Protein AF-A0A645FK60-F1 (afdb_monomer_lite)

Sequence (186 aa):
MMLGLTWYFFYAFGLYTMQGQYTSIYFVYLAIFGVAFYGFLFGTCSIDPLEAERYQLPEGLRKAIFLYLLAMIGVLYPVWILRMLPDVARHIPCSTYGVFILDLGFIFPAMGWIAYMLWKRKPRGTILAGVAIFKIFALCLSWALAEISNPFVGNAFVMETALISFTLTLSSLACIIPYFMKLKKK

Secondary structure (DSSP, 8-state):
-HHHHHHHHHHHHHHHHHTT---TTHHHHHHHHHHHHHHHHHHHHT--HHHHHTEE--HHHHHHHHHHHHHHHHHHHHHHHHHHHHHHHHT---TTHHHHHHIIIIIHHHHHHHHHHHHTT-HHHHHHHHHHHHHHHHHHHHHHHHHHHGGGGTPPP-HHHHHHHHHHHHHHHHHHHHHHHH-EE-

Organism: NCBI:txid1076179

pLDDT: mean 92.34, std 4.58, range [67.56, 97.81]

Radius of gyration: 17.44 Å; chains: 1; bounding box: 47×36×51 Å

Structure (mmCIF, N/CA/C/O backbone):
data_AF-A0A645FK60-F1
#
_entry.id   AF-A0A645FK60-F1
#
loop_
_atom_site.group_PDB
_atom_site.id
_atom_site.type_symbol
_atom_site.label_atom_id
_atom_site.label_alt_id
_atom_site.label_comp_id
_atom_site.label_asym_id
_atom_site.label_entity_id
_atom_site.label_seq_id
_atom_site.pdbx_PDB_ins_code
_atom_site.Cartn_x
_atom_site.Cartn_y
_atom_site.Cartn_z
_atom_site.occupancy
_atom_site.B_iso_or_equiv
_atom_site.auth_seq_id
_atom_site.auth_comp_id
_atom_site.auth_asym_id
_atom_site.auth_atom_id
_atom_site.pdbx_PDB_model_num
ATOM 1 N N . MET A 1 1 ? -4.755 -6.747 11.579 1.00 74.88 1 MET A N 1
ATOM 2 C CA . MET A 1 1 ? -3.419 -7.115 11.057 1.00 74.88 1 MET A CA 1
ATOM 3 C C . MET A 1 1 ? -3.521 -8.045 9.858 1.00 74.88 1 MET A C 1
ATOM 5 O O . MET A 1 1 ? -3.033 -7.658 8.809 1.00 74.88 1 MET A O 1
ATOM 9 N N . MET A 1 2 ? -4.211 -9.191 9.962 1.00 89.50 2 MET A N 1
ATOM 10 C CA . MET A 1 2 ? -4.321 -10.161 8.854 1.00 89.50 2 MET A CA 1
ATOM 11 C C . MET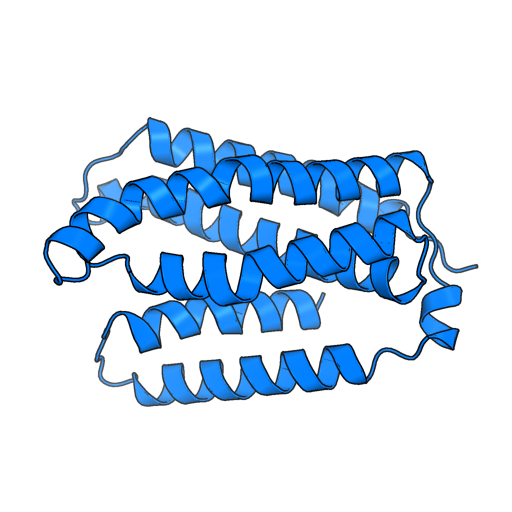 A 1 2 ? -4.796 -9.530 7.538 1.00 89.50 2 MET A C 1
ATOM 13 O O . MET A 1 2 ? -4.099 -9.657 6.546 1.00 89.50 2 MET A O 1
ATOM 17 N N . LEU A 1 3 ? -5.870 -8.728 7.547 1.00 93.38 3 LEU A N 1
ATOM 18 C CA . LEU A 1 3 ? -6.329 -8.024 6.337 1.00 93.38 3 LEU A CA 1
ATOM 19 C C . LEU A 1 3 ? -5.282 -7.078 5.732 1.00 93.38 3 LEU A C 1
ATOM 21 O O . LEU A 1 3 ? -5.231 -6.922 4.519 1.00 93.38 3 LEU A O 1
ATOM 25 N N . GLY A 1 4 ? -4.447 -6.443 6.560 1.00 92.38 4 GLY A N 1
ATOM 26 C CA . GLY A 1 4 ? -3.391 -5.550 6.078 1.00 92.38 4 GLY A CA 1
ATOM 27 C C . GLY A 1 4 ? -2.258 -6.333 5.419 1.00 92.38 4 GLY A C 1
ATOM 28 O O . GLY A 1 4 ? -1.743 -5.912 4.389 1.00 92.38 4 GLY A O 1
ATOM 29 N N . LEU A 1 5 ? -1.924 -7.504 5.970 1.00 93.75 5 LEU A N 1
ATOM 30 C CA . LEU A 1 5 ? -0.971 -8.435 5.370 1.00 93.75 5 LEU A CA 1
ATOM 31 C C . LEU A 1 5 ? -1.514 -9.035 4.067 1.00 93.75 5 LEU A C 1
ATOM 33 O O . LEU A 1 5 ? -0.799 -9.087 3.074 1.00 93.75 5 LEU A O 1
ATOM 37 N N . THR A 1 6 ? -2.791 -9.422 4.038 1.00 96.12 6 THR A N 1
ATOM 38 C CA . THR A 1 6 ? -3.465 -9.885 2.820 1.00 96.12 6 THR A CA 1
ATOM 39 C C . THR A 1 6 ? -3.451 -8.799 1.745 1.00 96.12 6 THR A C 1
ATOM 41 O O . THR A 1 6 ? -3.140 -9.083 0.593 1.00 96.12 6 THR A O 1
ATOM 44 N N . TRP A 1 7 ? -3.699 -7.538 2.115 1.00 96.25 7 TRP A N 1
ATOM 45 C CA . TRP A 1 7 ? -3.612 -6.417 1.179 1.00 96.25 7 TRP A CA 1
ATOM 46 C C . TRP A 1 7 ? -2.179 -6.174 0.681 1.00 96.25 7 TRP A C 1
ATOM 48 O O . TRP A 1 7 ? -1.967 -5.871 -0.493 1.00 96.25 7 TRP A O 1
ATOM 58 N N . TYR A 1 8 ? -1.184 -6.348 1.551 1.00 95.94 8 TYR A N 1
ATOM 59 C CA . TYR A 1 8 ? 0.223 -6.322 1.161 1.00 95.94 8 TYR A CA 1
ATOM 60 C C . TYR A 1 8 ? 0.563 -7.448 0.172 1.00 95.94 8 TYR A C 1
ATOM 62 O O . TYR A 1 8 ? 1.189 -7.173 -0.846 1.00 95.94 8 TYR A O 1
ATOM 70 N N . PHE A 1 9 ? 0.105 -8.683 0.399 1.00 96.19 9 PHE A N 1
ATOM 71 C CA . PHE A 1 9 ? 0.313 -9.789 -0.543 1.00 96.19 9 PHE A CA 1
ATOM 72 C C . PHE A 1 9 ? -0.388 -9.565 -1.877 1.00 96.19 9 PHE A C 1
ATOM 74 O O . PHE A 1 9 ? 0.220 -9.809 -2.916 1.00 96.19 9 PHE A O 1
ATOM 81 N N . PHE A 1 10 ? -1.613 -9.035 -1.868 1.00 96.88 10 PHE A N 1
ATOM 82 C CA . PHE A 1 10 ? -2.286 -8.609 -3.093 1.00 96.88 10 PHE A CA 1
ATOM 83 C C . PHE A 1 10 ? -1.407 -7.639 -3.894 1.00 96.88 10 PHE A C 1
ATOM 85 O O . PHE A 1 10 ? -1.239 -7.809 -5.097 1.00 96.88 10 PHE A O 1
ATOM 92 N N . TYR A 1 11 ? -0.787 -6.666 -3.224 1.00 96.19 11 TYR A N 1
ATOM 93 C CA . TYR A 1 11 ? 0.097 -5.708 -3.878 1.00 96.19 11 TYR A CA 1
ATOM 94 C C . TYR A 1 11 ? 1.403 -6.350 -4.379 1.00 96.19 11 TYR A C 1
ATOM 96 O O . TYR A 1 11 ? 1.733 -6.243 -5.556 1.00 96.19 11 TYR A O 1
ATOM 104 N N . ALA A 1 12 ? 2.140 -7.042 -3.507 1.00 94.62 12 ALA A N 1
ATOM 105 C CA . ALA A 1 12 ? 3.455 -7.599 -3.824 1.00 94.62 12 ALA A CA 1
ATOM 106 C C . ALA A 1 12 ? 3.385 -8.671 -4.924 1.00 94.62 12 ALA A C 1
ATOM 108 O O . ALA A 1 12 ? 4.118 -8.602 -5.909 1.00 94.62 12 ALA A O 1
ATOM 109 N N . PHE A 1 13 ? 2.460 -9.628 -4.805 1.00 95.06 13 PHE A N 1
ATOM 110 C CA . PHE A 1 13 ? 2.271 -10.655 -5.833 1.00 95.06 13 PHE A CA 1
ATOM 111 C C . PHE A 1 13 ? 1.533 -10.116 -7.065 1.00 95.06 13 PHE A C 1
ATOM 113 O O . PHE A 1 13 ? 1.741 -10.619 -8.167 1.00 95.06 13 PHE A O 1
ATOM 120 N N . GLY A 1 14 ? 0.752 -9.041 -6.923 1.00 95.38 14 GLY A N 1
ATOM 121 C CA . GLY A 1 14 ? 0.242 -8.267 -8.055 1.00 95.38 14 GLY A CA 1
ATOM 122 C C . GLY A 1 14 ? 1.371 -7.710 -8.923 1.00 95.38 14 GLY A C 1
ATOM 123 O O . GLY A 1 14 ? 1.339 -7.852 -10.141 1.00 95.38 14 GLY A O 1
ATOM 124 N N . LEU A 1 15 ? 2.428 -7.164 -8.312 1.00 93.81 15 LEU A N 1
ATOM 125 C CA . LEU A 1 15 ? 3.596 -6.691 -9.061 1.00 93.81 15 LEU A CA 1
ATOM 126 C C . LEU A 1 15 ? 4.311 -7.825 -9.799 1.00 93.81 15 LEU A C 1
ATOM 128 O O . LEU A 1 15 ? 4.578 -7.684 -10.990 1.00 93.81 15 LEU A O 1
ATOM 132 N N . TYR A 1 16 ? 4.570 -8.957 -9.137 1.00 91.75 16 TYR A N 1
ATOM 133 C CA . TYR A 1 16 ? 5.223 -10.103 -9.784 1.00 91.75 16 TYR A CA 1
ATOM 134 C C . TYR A 1 16 ? 4.414 -10.669 -10.954 1.00 91.75 16 TYR A C 1
ATOM 136 O O . TYR A 1 16 ? 4.988 -11.063 -11.970 1.00 91.75 16 TYR A O 1
ATOM 144 N N . THR A 1 17 ? 3.086 -10.689 -10.831 1.00 92.75 17 THR A N 1
ATOM 145 C CA . THR A 1 17 ? 2.200 -11.199 -11.884 1.00 92.75 17 THR A CA 1
ATOM 146 C C . THR A 1 17 ? 2.088 -10.232 -13.061 1.00 92.75 17 THR A C 1
ATOM 148 O O . THR A 1 17 ? 2.186 -10.678 -14.203 1.00 92.75 17 THR A O 1
ATOM 151 N N . MET A 1 18 ? 1.959 -8.924 -12.805 1.00 91.50 18 MET A N 1
ATOM 152 C CA . MET A 1 18 ? 1.842 -7.901 -13.849 1.00 91.50 18 MET A CA 1
ATOM 153 C C . MET A 1 18 ? 3.170 -7.642 -14.566 1.00 91.50 18 MET A C 1
ATOM 155 O O . MET A 1 18 ? 3.206 -7.598 -15.787 1.00 91.50 18 MET A O 1
ATOM 159 N N . GLN A 1 19 ? 4.293 -7.524 -13.859 1.00 88.56 19 GLN A N 1
ATOM 160 C CA . GLN A 1 19 ? 5.582 -7.170 -14.476 1.00 88.56 19 GLN A CA 1
ATOM 161 C C . GLN A 1 19 ? 6.264 -8.330 -15.224 1.00 88.56 19 GLN A C 1
ATOM 163 O O . GLN A 1 19 ? 7.437 -8.229 -15.570 1.00 88.56 19 GLN A O 1
ATOM 168 N N . GLY A 1 20 ? 5.546 -9.426 -15.492 1.00 72.44 20 GLY A N 1
ATOM 169 C CA . GLY A 1 20 ? 6.027 -10.503 -16.358 1.00 72.44 20 GLY A CA 1
ATOM 170 C C . GLY A 1 20 ? 7.235 -11.257 -15.803 1.00 72.44 20 GLY A C 1
ATOM 171 O O . GLY A 1 20 ? 8.051 -11.747 -16.579 1.00 72.44 20 GLY A O 1
ATOM 172 N N . GLN A 1 21 ? 7.359 -11.362 -14.474 1.00 79.44 21 GLN A N 1
ATOM 173 C CA . GLN A 1 21 ? 8.412 -12.135 -13.805 1.00 79.44 21 GLN A CA 1
ATOM 174 C C . GLN A 1 21 ? 8.119 -13.643 -13.924 1.00 79.44 21 GLN A C 1
ATOM 176 O O . GLN A 1 21 ? 7.815 -14.317 -12.938 1.00 79.44 21 GLN A O 1
ATOM 181 N N . TYR A 1 22 ? 8.143 -14.170 -15.153 1.00 86.88 22 TYR A N 1
ATOM 182 C CA . TYR A 1 22 ? 7.857 -15.569 -15.468 1.00 86.88 22 TYR A CA 1
ATOM 183 C C . TYR A 1 22 ? 8.986 -16.479 -14.974 1.00 86.88 22 TYR A C 1
ATOM 185 O O . TYR A 1 22 ? 9.940 -16.777 -15.689 1.00 86.88 22 TYR A O 1
ATOM 193 N N . THR A 1 23 ? 8.866 -16.925 -13.727 1.00 91.56 23 THR A N 1
ATOM 194 C CA . THR A 1 23 ? 9.731 -17.938 -13.115 1.00 91.56 23 THR A CA 1
ATOM 195 C C . THR A 1 23 ? 9.041 -19.305 -13.101 1.00 91.56 23 THR A C 1
ATOM 197 O O . THR A 1 23 ? 7.835 -19.412 -13.333 1.00 91.56 23 THR A O 1
ATOM 200 N N . SER A 1 24 ? 9.770 -20.370 -12.753 1.00 94.06 24 SER A N 1
ATOM 201 C CA . SER A 1 24 ? 9.206 -21.726 -12.624 1.00 94.06 24 SER A CA 1
ATOM 202 C C . SER A 1 24 ? 8.056 -21.830 -11.611 1.00 94.06 24 SER A C 1
ATOM 204 O O . SER A 1 24 ? 7.273 -22.773 -11.666 1.00 94.06 24 SER A O 1
ATOM 206 N N . ILE A 1 25 ? 7.936 -20.864 -10.693 1.00 94.31 25 ILE A N 1
ATOM 207 C CA . ILE A 1 25 ? 6.879 -20.801 -9.675 1.00 94.31 25 ILE A CA 1
ATOM 208 C C . ILE A 1 25 ? 5.840 -19.706 -9.959 1.00 94.31 25 ILE A C 1
ATOM 210 O O . ILE A 1 25 ? 5.057 -19.363 -9.077 1.00 94.31 25 ILE A O 1
ATOM 214 N N . TYR A 1 26 ? 5.780 -19.167 -11.180 1.00 94.06 26 TYR A N 1
ATOM 215 C CA . TYR A 1 26 ? 4.867 -18.074 -11.538 1.00 94.06 26 TYR A CA 1
ATOM 216 C C . TYR A 1 26 ? 3.391 -18.372 -11.218 1.00 94.06 26 TYR A C 1
ATOM 218 O O . TYR A 1 26 ? 2.675 -17.514 -10.700 1.00 94.06 26 TYR A O 1
ATOM 226 N N . PHE A 1 27 ? 2.938 -19.611 -11.433 1.00 94.88 27 PHE A N 1
ATOM 227 C CA . PHE A 1 27 ? 1.575 -20.026 -11.074 1.00 94.88 27 PHE A CA 1
ATOM 228 C C . PHE A 1 27 ? 1.287 -19.924 -9.570 1.00 94.88 27 PHE A C 1
ATOM 230 O O . PHE A 1 27 ? 0.149 -19.669 -9.179 1.00 94.88 27 PHE A O 1
ATOM 237 N N . VAL A 1 28 ? 2.309 -20.056 -8.720 1.00 95.94 28 VAL A N 1
ATOM 238 C CA . VAL A 1 28 ? 2.181 -19.834 -7.274 1.00 95.94 28 VAL A CA 1
ATOM 239 C C . VAL A 1 28 ? 1.958 -18.351 -6.986 1.00 95.94 28 VAL A C 1
ATOM 241 O O . VAL A 1 28 ? 1.101 -18.017 -6.173 1.00 95.94 28 VAL A O 1
ATOM 244 N N . TYR A 1 29 ? 2.653 -17.447 -7.686 1.00 95.19 29 TYR A N 1
ATOM 245 C CA . TYR A 1 29 ? 2.416 -16.005 -7.554 1.00 95.19 29 TYR A CA 1
ATOM 246 C C . TYR A 1 29 ? 0.985 -15.634 -7.950 1.00 95.19 29 TYR A C 1
ATOM 248 O O . TYR A 1 29 ? 0.330 -14.892 -7.221 1.00 95.19 29 TYR A O 1
ATOM 256 N N . LEU A 1 30 ? 0.481 -16.198 -9.055 1.00 96.06 30 LEU A N 1
ATOM 257 C CA . LEU A 1 30 ? -0.909 -16.026 -9.492 1.00 96.06 30 LEU A CA 1
ATOM 258 C C . LEU A 1 30 ? -1.908 -16.537 -8.450 1.00 96.06 30 LEU A C 1
ATOM 260 O O . LEU A 1 30 ? -2.878 -15.844 -8.142 1.00 96.06 30 LEU A O 1
ATOM 264 N N . ALA A 1 31 ? -1.665 -17.719 -7.880 1.00 97.12 31 ALA A N 1
ATOM 265 C CA . ALA A 1 31 ? -2.524 -18.282 -6.845 1.00 97.12 31 ALA A CA 1
ATOM 266 C C . ALA A 1 31 ? -2.555 -17.391 -5.593 1.00 97.12 31 ALA A C 1
ATOM 268 O O . ALA A 1 31 ? -3.635 -17.071 -5.097 1.00 97.12 31 ALA A O 1
ATOM 269 N N . ILE A 1 32 ? -1.391 -16.932 -5.114 1.00 97.44 32 ILE A N 1
ATOM 270 C CA . ILE A 1 32 ? -1.310 -16.036 -3.952 1.00 97.44 32 ILE A CA 1
ATOM 271 C C . ILE A 1 32 ? -1.995 -14.703 -4.255 1.00 97.44 32 ILE A C 1
ATOM 273 O O . ILE A 1 32 ? -2.767 -14.226 -3.428 1.00 97.44 32 ILE A O 1
ATOM 277 N N . PHE A 1 33 ? -1.765 -14.122 -5.434 1.00 96.81 33 PHE A N 1
ATOM 278 C CA . PHE A 1 33 ? -2.413 -12.883 -5.860 1.00 96.81 33 PHE A CA 1
ATOM 279 C C . PHE A 1 33 ? -3.944 -13.007 -5.858 1.00 96.81 33 PHE A C 1
ATOM 281 O O . PHE A 1 33 ? -4.624 -12.178 -5.249 1.00 96.81 33 PHE A O 1
ATOM 288 N N . GLY A 1 34 ? -4.487 -14.068 -6.462 1.00 97.44 34 GLY A N 1
ATOM 289 C CA . GLY A 1 34 ? -5.928 -14.320 -6.509 1.00 97.44 34 GLY A CA 1
ATOM 290 C C . GLY A 1 34 ? -6.533 -14.551 -5.123 1.00 97.44 34 GLY A C 1
ATOM 291 O O . GLY A 1 34 ? -7.507 -13.895 -4.752 1.00 97.44 34 GLY A O 1
ATOM 292 N N . VAL A 1 35 ? -5.930 -15.428 -4.314 1.00 97.81 35 VAL A N 1
ATOM 293 C CA . VAL A 1 35 ? -6.393 -15.702 -2.942 1.00 97.81 35 VAL A CA 1
ATOM 294 C C . VAL A 1 35 ? -6.309 -14.447 -2.074 1.00 97.81 35 VAL A C 1
ATOM 296 O O . VAL A 1 35 ? -7.227 -14.181 -1.300 1.00 97.81 35 VAL A O 1
ATOM 299 N N . ALA A 1 36 ? -5.257 -13.639 -2.217 1.00 97.44 36 ALA A N 1
ATOM 300 C CA . ALA A 1 36 ? -5.118 -12.386 -1.487 1.00 97.44 36 ALA A CA 1
ATOM 301 C C . ALA A 1 36 ? -6.176 -11.358 -1.905 1.00 97.44 36 ALA A C 1
ATOM 303 O O . ALA A 1 36 ? -6.766 -10.714 -1.038 1.00 97.44 36 ALA A O 1
ATOM 304 N N . PHE A 1 37 ? -6.470 -11.231 -3.201 1.00 96.25 37 PHE A N 1
ATOM 305 C CA . PHE A 1 37 ? -7.524 -10.342 -3.690 1.00 96.25 37 PHE A CA 1
ATOM 306 C C . PHE A 1 37 ? -8.890 -10.704 -3.095 1.00 96.25 37 PHE A C 1
ATOM 308 O O . PHE A 1 37 ? -9.523 -9.875 -2.437 1.00 96.25 37 PHE A O 1
ATOM 315 N N . TYR A 1 38 ? -9.326 -11.955 -3.265 1.00 96.88 38 TYR A N 1
ATOM 316 C CA . TYR A 1 38 ? -10.625 -12.395 -2.755 1.00 96.88 38 TYR A CA 1
ATOM 317 C C . TYR A 1 38 ? -10.658 -12.420 -1.225 1.00 96.88 38 TYR A C 1
ATOM 319 O O . TYR A 1 38 ? -11.650 -12.005 -0.631 1.00 96.88 38 TYR A O 1
ATOM 327 N N . GLY A 1 39 ? -9.569 -12.825 -0.570 1.00 96.38 39 GLY A N 1
ATOM 328 C CA . GLY A 1 39 ? -9.451 -12.798 0.887 1.00 96.38 39 GLY A CA 1
ATOM 329 C C . GLY A 1 39 ? -9.570 -11.384 1.456 1.00 96.38 39 GLY A C 1
ATOM 330 O O . GLY A 1 39 ? -10.253 -11.176 2.458 1.00 96.38 39 GLY A O 1
ATOM 331 N N . PHE A 1 40 ? -8.969 -10.390 0.797 1.00 95.44 40 PHE A N 1
ATOM 332 C CA . PHE A 1 40 ? -9.123 -8.989 1.175 1.00 95.44 40 PHE A CA 1
ATOM 333 C C 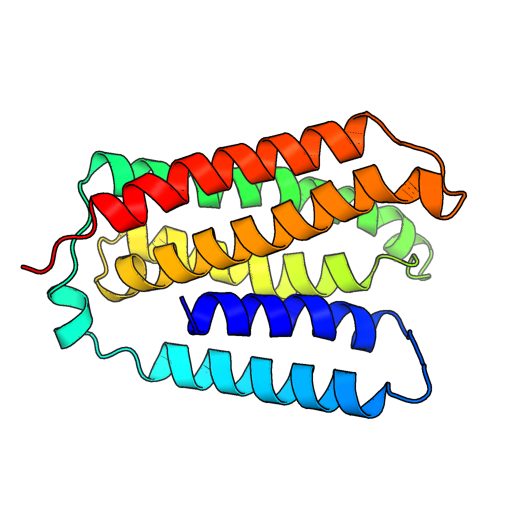. PHE A 1 40 ? -10.551 -8.485 0.929 1.00 95.44 40 PHE A C 1
ATOM 335 O O . PHE A 1 40 ? -11.137 -7.846 1.805 1.00 95.44 40 PHE A O 1
ATOM 342 N N . LEU A 1 41 ? -11.145 -8.804 -0.224 1.00 94.69 41 LEU A N 1
ATOM 343 C CA . LEU A 1 41 ? -12.510 -8.397 -0.556 1.00 94.69 41 LEU A CA 1
ATOM 344 C C . LEU A 1 41 ? -13.523 -8.963 0.449 1.00 94.69 41 LEU A C 1
ATOM 346 O O . LEU A 1 41 ? -14.232 -8.204 1.107 1.00 94.69 41 LEU A O 1
ATOM 350 N N . PHE A 1 42 ? -13.541 -10.282 0.646 1.00 95.00 42 PHE A N 1
ATOM 351 C CA . PHE A 1 42 ? -14.451 -10.917 1.600 1.00 95.00 42 PHE A CA 1
ATOM 352 C C . PHE A 1 42 ? -14.171 -10.476 3.034 1.00 95.00 42 PHE A C 1
ATOM 354 O O . PHE A 1 42 ? -15.107 -10.192 3.777 1.00 95.00 42 PHE A O 1
ATOM 361 N N . GLY A 1 43 ? -12.898 -10.345 3.408 1.00 93.31 43 GLY A N 1
ATOM 362 C CA . GLY A 1 43 ? -12.502 -9.926 4.745 1.00 93.31 43 GLY A CA 1
ATOM 363 C C . GLY A 1 43 ? -12.874 -8.480 5.088 1.00 93.31 43 GLY A C 1
ATOM 364 O O . GLY A 1 43 ? -13.128 -8.171 6.250 1.00 93.31 43 GLY A O 1
ATOM 365 N N . THR A 1 44 ? -12.943 -7.581 4.102 1.00 92.50 44 THR A N 1
ATOM 366 C CA . THR A 1 44 ? -13.458 -6.216 4.313 1.00 92.50 44 THR A CA 1
ATOM 367 C C . THR A 1 44 ? -14.987 -6.182 4.342 1.00 92.50 44 THR A C 1
ATOM 369 O O . THR A 1 44 ? -15.562 -5.463 5.163 1.00 92.50 44 THR A O 1
ATOM 372 N N . CYS A 1 45 ? -15.657 -6.995 3.519 1.00 91.12 45 CYS A N 1
ATOM 373 C CA . CYS A 1 45 ? -17.113 -7.156 3.544 1.00 91.12 45 CYS A CA 1
ATOM 374 C C . CYS A 1 45 ? -17.626 -7.807 4.839 1.00 91.12 45 CYS A C 1
ATOM 376 O O . CYS A 1 45 ? -18.714 -7.461 5.295 1.00 91.12 45 CYS A O 1
ATOM 378 N N . SER A 1 46 ? -16.844 -8.691 5.463 1.00 91.31 46 SER A N 1
ATOM 379 C CA . SER A 1 46 ? -17.205 -9.374 6.710 1.00 91.31 46 SER A CA 1
ATOM 380 C C . SER A 1 46 ? -17.064 -8.503 7.962 1.00 91.31 46 SER A C 1
ATOM 382 O O . SER A 1 46 ? -17.335 -8.977 9.063 1.00 91.31 46 SER A O 1
ATOM 384 N N . ILE A 1 47 ? -16.611 -7.248 7.839 1.00 90.12 47 ILE A N 1
ATOM 385 C CA . ILE A 1 47 ? -16.514 -6.335 8.982 1.00 90.12 47 ILE A CA 1
ATOM 386 C C . ILE A 1 47 ? -17.926 -5.917 9.405 1.00 90.12 47 ILE A C 1
ATOM 388 O O . ILE A 1 47 ? -18.562 -5.052 8.777 1.00 90.12 47 ILE A O 1
ATOM 392 N N . ASP A 1 48 ? -18.384 -6.509 10.507 1.00 88.31 48 ASP A N 1
ATOM 393 C CA . ASP A 1 48 ? -19.628 -6.143 11.173 1.00 88.31 48 ASP A CA 1
ATOM 394 C C . ASP A 1 48 ? -19.547 -4.684 11.672 1.00 88.31 48 ASP A C 1
ATOM 396 O O . ASP A 1 48 ? -18.662 -4.348 12.471 1.00 88.31 48 ASP A O 1
ATOM 400 N N . PRO A 1 49 ? -20.434 -3.785 11.200 1.00 82.81 49 PRO A N 1
ATOM 401 C CA . PRO A 1 49 ? -20.520 -2.421 11.706 1.00 82.81 49 PRO A CA 1
ATOM 402 C C . PRO A 1 49 ? -20.700 -2.340 13.226 1.00 82.81 49 PRO A C 1
ATOM 404 O O . PRO A 1 49 ? -20.123 -1.440 13.833 1.00 82.81 49 PRO A O 1
ATOM 407 N N . LEU A 1 50 ? -21.455 -3.263 13.831 1.00 85.75 50 LEU A N 1
ATOM 408 C CA . LEU A 1 50 ? -21.781 -3.246 15.259 1.00 85.75 50 LEU A CA 1
ATOM 409 C C . LEU A 1 50 ? -20.554 -3.563 16.117 1.00 85.75 50 LEU A C 1
ATOM 411 O O . LEU A 1 50 ? -20.281 -2.878 17.102 1.00 85.75 50 LEU A O 1
ATOM 415 N N . GLU A 1 51 ? -19.759 -4.554 15.714 1.00 85.50 51 GLU A N 1
ATOM 416 C CA . GLU A 1 51 ? -18.464 -4.815 16.351 1.00 85.50 51 GLU A CA 1
ATOM 417 C C . GLU A 1 51 ? -17.482 -3.663 16.103 1.00 85.50 51 GLU A C 1
ATOM 419 O O . GLU A 1 51 ? -16.730 -3.279 17.000 1.00 85.50 51 GLU A O 1
ATOM 424 N N . ALA A 1 52 ? -17.515 -3.045 14.917 1.00 85.62 52 ALA A N 1
ATOM 425 C CA . ALA A 1 52 ? -16.652 -1.911 14.601 1.00 85.62 52 ALA A CA 1
ATOM 426 C C . ALA A 1 52 ? -16.944 -0.665 15.451 1.00 85.62 52 ALA A C 1
ATOM 428 O O . ALA A 1 52 ? -16.022 0.094 15.749 1.00 85.62 52 ALA A O 1
ATOM 429 N N . GLU A 1 53 ? -18.192 -0.451 15.872 1.00 86.81 53 GLU A N 1
ATOM 430 C CA . GLU A 1 53 ? -18.586 0.656 16.760 1.00 86.81 53 GLU A CA 1
ATOM 431 C C . GLU A 1 53 ? -17.946 0.583 18.141 1.00 86.81 53 GLU A C 1
ATOM 433 O O . GLU A 1 53 ? -17.731 1.619 18.784 1.00 86.81 53 GLU A O 1
ATOM 438 N N . ARG A 1 54 ? -17.588 -0.628 18.574 1.00 87.00 54 ARG A N 1
ATOM 439 C CA . ARG A 1 54 ? -16.888 -0.845 19.837 1.00 87.00 54 ARG A CA 1
ATOM 440 C C . ARG A 1 54 ? -15.470 -0.300 19.798 1.00 87.00 54 ARG A C 1
ATOM 442 O O . ARG A 1 54 ? -14.906 -0.060 20.852 1.00 87.00 54 ARG A O 1
ATOM 449 N N . TYR A 1 55 ? -14.886 -0.068 18.627 1.00 87.12 55 TYR A N 1
ATOM 450 C CA . TYR A 1 55 ? -13.521 0.429 18.515 1.00 87.12 55 TYR A CA 1
ATOM 451 C C . TYR A 1 55 ? -13.493 1.925 18.226 1.00 87.12 55 TYR A C 1
ATOM 453 O O . TYR A 1 55 ? -14.038 2.408 17.231 1.00 87.12 55 TYR A O 1
ATOM 461 N N . GLN A 1 56 ? -12.802 2.675 19.083 1.00 87.06 56 GLN A N 1
ATOM 462 C CA . GLN A 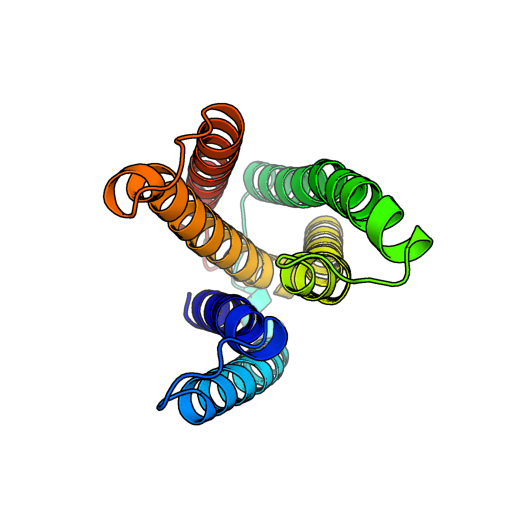1 56 ? -12.649 4.116 18.921 1.00 87.06 56 GLN A CA 1
ATOM 463 C C . GLN A 1 56 ? -11.191 4.549 18.979 1.00 87.06 56 GLN A C 1
ATOM 465 O O . GLN A 1 56 ? -10.380 4.015 19.737 1.00 87.06 56 GLN A O 1
ATOM 470 N N . LEU A 1 57 ? -10.881 5.562 18.170 1.00 89.25 57 LEU A N 1
ATOM 471 C CA . LEU A 1 57 ? -9.599 6.253 18.186 1.00 89.25 57 LEU A CA 1
ATOM 472 C C . LEU A 1 57 ? -9.760 7.640 18.810 1.00 89.25 57 LEU A C 1
ATOM 474 O O . LEU A 1 57 ? -10.746 8.328 18.519 1.00 89.25 57 LEU A O 1
ATOM 478 N N . PRO A 1 58 ? -8.763 8.105 19.582 1.00 92.00 58 PRO A N 1
ATOM 479 C CA . PRO A 1 58 ? -8.686 9.498 19.997 1.00 92.00 58 PRO A CA 1
ATOM 480 C C . PRO A 1 58 ? -8.737 10.439 18.792 1.00 92.00 58 PRO A C 1
ATOM 482 O O . PRO A 1 58 ? -8.143 10.164 17.745 1.00 92.00 58 PRO A O 1
ATOM 485 N N . GLU A 1 59 ? -9.409 11.580 18.944 1.00 91.12 59 GLU A N 1
ATOM 486 C CA . GLU A 1 59 ? -9.668 12.488 17.824 1.00 91.12 59 GLU A CA 1
ATOM 487 C C . GLU A 1 59 ? -8.384 12.993 17.150 1.00 91.12 59 GLU A C 1
ATOM 489 O O . GLU A 1 59 ? -8.323 13.029 15.920 1.00 91.12 59 GLU A O 1
ATOM 494 N N . GLY A 1 60 ? -7.351 13.318 17.935 1.00 92.75 60 GLY A N 1
ATOM 495 C CA . GLY A 1 60 ? -6.056 13.755 17.406 1.00 92.75 60 GLY A CA 1
ATOM 496 C C . GLY A 1 60 ? -5.387 12.694 16.529 1.00 92.75 60 GLY A C 1
ATOM 497 O O . GLY A 1 60 ? -4.934 13.002 15.431 1.00 92.75 60 GLY A O 1
ATOM 498 N N . LEU A 1 61 ? -5.406 11.428 16.959 1.00 93.44 61 LEU A N 1
ATOM 499 C CA . LEU A 1 61 ? -4.820 10.324 16.197 1.00 93.44 61 LEU A CA 1
ATOM 500 C C . LEU A 1 61 ? -5.616 10.029 14.922 1.00 93.44 61 LEU A C 1
ATOM 502 O O . LEU A 1 61 ? -5.038 9.830 13.859 1.00 93.44 61 LEU A O 1
ATOM 506 N N . ARG A 1 62 ? -6.949 10.071 15.001 1.00 94.81 62 ARG A N 1
ATOM 507 C CA . ARG A 1 62 ? -7.818 9.923 13.830 1.00 94.81 62 ARG A CA 1
ATOM 508 C C . ARG A 1 62 ? -7.532 10.995 12.773 1.00 94.81 62 ARG A C 1
ATOM 510 O O . ARG A 1 62 ? -7.440 10.664 11.595 1.00 94.81 62 ARG A O 1
ATOM 517 N N . LYS A 1 63 ? -7.379 12.260 13.187 1.00 95.06 63 LYS A N 1
ATOM 518 C CA . LYS A 1 63 ? -7.020 13.377 12.294 1.00 95.06 63 LYS A CA 1
ATOM 519 C C . LYS A 1 63 ? -5.618 13.210 11.709 1.00 95.06 63 LYS A C 1
ATOM 521 O O . LYS A 1 63 ? -5.453 13.434 10.517 1.00 95.06 63 LYS A O 1
ATOM 526 N N . ALA A 1 64 ? -4.646 12.775 12.513 1.00 95.75 64 ALA A N 1
ATOM 527 C CA . ALA A 1 64 ? -3.285 12.515 12.047 1.00 95.75 64 ALA A CA 1
ATOM 528 C C . ALA A 1 64 ? -3.256 11.436 10.954 1.00 95.75 64 ALA A C 1
ATOM 530 O O . ALA A 1 64 ? -2.679 11.655 9.896 1.00 95.75 64 ALA A O 1
ATOM 531 N N . ILE A 1 65 ? -3.953 10.315 11.164 1.00 96.25 65 ILE A N 1
ATOM 532 C CA . ILE A 1 65 ? -4.060 9.238 10.170 1.00 96.25 65 ILE A CA 1
ATOM 533 C C . ILE A 1 65 ? -4.776 9.722 8.908 1.00 96.25 65 ILE A C 1
ATOM 535 O O . ILE A 1 65 ? -4.325 9.455 7.801 1.00 96.25 65 ILE A O 1
ATOM 539 N N . PHE A 1 66 ? -5.888 10.442 9.065 1.00 97.25 66 PHE A N 1
ATOM 540 C CA . PHE A 1 66 ? -6.608 11.033 7.941 1.00 97.25 66 PHE A CA 1
ATOM 541 C C . PHE A 1 66 ? -5.695 11.931 7.091 1.00 97.25 66 PHE A C 1
ATOM 543 O O . PHE A 1 66 ? -5.630 11.761 5.874 1.00 97.25 66 PHE A O 1
ATOM 550 N N . LEU A 1 67 ? -4.958 12.840 7.735 1.00 96.81 67 LEU A N 1
ATOM 551 C CA . LEU A 1 67 ? -4.037 13.748 7.058 1.00 96.81 67 LEU A CA 1
ATOM 552 C C . LEU A 1 67 ? -2.880 12.988 6.407 1.00 96.81 67 LEU A C 1
ATOM 554 O O . LEU A 1 67 ? -2.512 13.301 5.284 1.00 96.81 67 LEU A O 1
ATOM 558 N N . TYR A 1 68 ? -2.351 11.964 7.075 1.00 96.31 68 TYR A N 1
ATOM 559 C CA . TYR A 1 68 ? -1.298 11.106 6.541 1.00 96.31 68 TYR A CA 1
ATOM 560 C C . TYR A 1 68 ? -1.729 10.386 5.256 1.00 96.31 68 TYR A C 1
ATOM 562 O O . TYR A 1 68 ? -1.006 10.420 4.262 1.00 96.31 68 TYR A O 1
ATOM 570 N N . LEU A 1 69 ? -2.925 9.785 5.239 1.00 96.81 69 LEU A N 1
ATOM 571 C CA . LEU A 1 69 ? -3.457 9.124 4.043 1.00 96.81 69 LEU A CA 1
ATOM 572 C C . LEU A 1 69 ? -3.665 10.118 2.892 1.00 96.81 69 LEU A C 1
ATOM 574 O O . LEU A 1 69 ? -3.331 9.802 1.753 1.00 96.81 69 LEU A O 1
ATOM 578 N N . LEU A 1 70 ? -4.175 11.320 3.179 1.00 97.31 70 LEU A N 1
ATOM 579 C CA . LEU A 1 70 ? -4.324 12.361 2.160 1.00 97.31 70 LEU A CA 1
ATOM 580 C C . LEU A 1 70 ? -2.984 12.896 1.661 1.00 97.31 70 LEU A C 1
ATOM 582 O O . LEU A 1 70 ? -2.845 13.107 0.463 1.00 97.31 70 LEU A O 1
ATOM 586 N N . ALA A 1 71 ? -2.003 13.093 2.542 1.00 95.62 71 ALA A N 1
ATOM 587 C CA . ALA A 1 71 ? -0.667 13.536 2.161 1.00 95.62 71 ALA A CA 1
ATOM 588 C C . ALA A 1 71 ? 0.008 12.512 1.240 1.00 95.62 71 ALA A C 1
ATOM 590 O O . ALA A 1 71 ? 0.565 12.888 0.214 1.00 95.62 71 ALA A O 1
ATOM 591 N N . MET A 1 72 ? -0.120 11.218 1.550 1.00 94.12 72 MET A N 1
ATOM 592 C CA . MET A 1 72 ? 0.365 10.139 0.688 1.00 94.12 72 MET A CA 1
ATOM 593 C C . MET A 1 72 ? -0.237 10.209 -0.717 1.00 94.12 72 MET A C 1
ATOM 595 O O . MET A 1 72 ? 0.502 10.183 -1.696 1.00 94.12 72 MET A O 1
ATOM 599 N N . ILE A 1 73 ? -1.563 10.344 -0.826 1.00 96.12 73 ILE A N 1
ATOM 600 C CA . ILE A 1 73 ? -2.233 10.472 -2.129 1.00 96.12 73 ILE A CA 1
ATOM 601 C C . ILE A 1 73 ? -1.790 11.764 -2.824 1.00 96.12 73 ILE A C 1
ATOM 603 O O . ILE A 1 73 ? -1.385 11.729 -3.979 1.00 96.12 73 ILE A O 1
ATOM 607 N N . GLY A 1 74 ? -1.825 12.896 -2.122 1.00 95.56 74 GLY A N 1
ATOM 608 C CA . GLY A 1 74 ? -1.517 14.213 -2.678 1.00 95.56 74 GLY A CA 1
ATOM 609 C C . GLY A 1 74 ? -0.085 14.344 -3.196 1.00 95.56 74 GLY A C 1
ATOM 610 O O . GLY A 1 74 ? 0.137 15.074 -4.154 1.00 95.56 74 GLY A O 1
ATOM 611 N N . VAL A 1 75 ? 0.869 13.620 -2.605 1.00 92.50 75 VAL A N 1
ATOM 612 C CA . VAL A 1 75 ? 2.269 13.605 -3.047 1.00 92.50 75 VAL A CA 1
ATOM 613 C C . VAL A 1 75 ? 2.514 12.528 -4.105 1.00 92.50 75 VAL A C 1
ATOM 615 O O . VAL A 1 75 ? 3.080 12.826 -5.152 1.00 92.50 75 VAL A O 1
ATOM 618 N N . LEU A 1 76 ? 2.102 11.279 -3.870 1.00 92.44 76 LEU A N 1
ATOM 619 C CA . LEU A 1 76 ? 2.487 10.162 -4.739 1.00 92.44 76 LEU A CA 1
ATOM 620 C C . LEU A 1 76 ? 1.646 10.066 -6.015 1.00 92.44 76 LEU A C 1
ATOM 622 O O . LEU A 1 76 ? 2.180 9.707 -7.062 1.00 92.44 76 LEU A O 1
ATOM 626 N N . TYR A 1 77 ? 0.361 10.429 -5.967 1.00 94.50 77 TYR A N 1
ATOM 627 C CA . TYR A 1 77 ? -0.511 10.412 -7.144 1.00 94.50 77 TYR A CA 1
ATOM 628 C C . TYR A 1 77 ? 0.042 11.266 -8.299 1.00 94.50 77 TYR A C 1
ATOM 630 O O . TYR A 1 77 ? 0.224 10.721 -9.391 1.00 94.50 77 TYR A O 1
ATOM 638 N N . PRO A 1 78 ? 0.367 12.566 -8.116 1.00 94.94 78 PRO A N 1
ATOM 639 C CA . PRO A 1 78 ? 0.921 13.363 -9.208 1.00 94.94 78 PRO A CA 1
ATOM 640 C C . PRO A 1 78 ? 2.294 12.855 -9.655 1.00 94.94 78 PRO A C 1
ATOM 642 O O . PRO A 1 78 ? 2.569 12.859 -10.850 1.00 94.94 78 PRO A O 1
ATOM 645 N N . VAL A 1 79 ? 3.135 12.364 -8.737 1.00 92.75 79 VAL A N 1
ATOM 646 C CA . VAL A 1 79 ? 4.448 11.797 -9.086 1.00 92.75 79 VAL A CA 1
ATOM 647 C C . VAL A 1 79 ? 4.300 10.589 -10.016 1.00 92.75 79 VAL A C 1
ATOM 649 O O . VAL A 1 79 ? 5.013 10.503 -11.015 1.00 92.75 79 VAL A O 1
ATOM 652 N N . TRP A 1 80 ? 3.360 9.683 -9.742 1.00 94.00 80 TRP A N 1
ATOM 653 C CA . TRP A 1 80 ? 3.083 8.531 -10.605 1.00 94.00 80 TRP A CA 1
ATOM 654 C C . TRP A 1 80 ? 2.494 8.921 -11.952 1.00 94.00 80 TRP A C 1
ATOM 656 O O . TRP A 1 80 ? 2.946 8.395 -12.965 1.00 94.00 80 TRP A O 1
ATOM 666 N N . ILE A 1 81 ? 1.582 9.892 -12.000 1.00 94.38 81 ILE A N 1
ATOM 667 C CA . ILE A 1 81 ? 1.074 10.407 -13.277 1.00 94.38 81 ILE A CA 1
ATOM 668 C C . ILE A 1 81 ? 2.210 11.016 -14.105 1.00 94.38 81 ILE A C 1
ATOM 670 O O . ILE A 1 81 ? 2.387 10.643 -15.261 1.00 94.38 81 ILE A O 1
ATOM 674 N N . LEU A 1 82 ? 3.028 11.892 -13.516 1.00 94.44 82 LEU A N 1
ATOM 675 C CA . LEU A 1 82 ? 4.136 12.544 -14.220 1.00 94.44 82 LEU A CA 1
ATOM 676 C C . LEU A 1 82 ? 5.179 11.543 -14.729 1.00 94.44 82 LEU A C 1
ATOM 678 O O . LEU A 1 82 ? 5.700 11.722 -15.827 1.00 94.44 82 LEU A O 1
ATOM 682 N N . ARG A 1 83 ? 5.460 10.477 -13.969 1.00 91.56 83 ARG A N 1
ATOM 683 C CA . ARG A 1 83 ? 6.357 9.398 -14.409 1.00 91.56 83 ARG A CA 1
ATOM 684 C C . ARG A 1 83 ? 5.751 8.514 -15.498 1.00 91.56 83 ARG A C 1
ATOM 686 O O . ARG A 1 83 ? 6.498 8.023 -16.332 1.00 91.56 83 ARG A O 1
ATOM 693 N N . MET A 1 84 ? 4.433 8.329 -15.505 1.00 93.50 84 MET A N 1
ATOM 694 C CA . MET A 1 84 ? 3.726 7.501 -16.485 1.00 93.50 84 MET A CA 1
ATOM 695 C C . MET A 1 84 ? 3.485 8.225 -17.824 1.00 93.50 84 MET A C 1
ATOM 697 O O . MET A 1 84 ? 3.410 7.578 -18.866 1.00 93.50 84 MET A O 1
ATOM 701 N N . LEU A 1 85 ? 3.378 9.560 -17.835 1.00 94.31 85 LEU A N 1
ATOM 702 C CA . LEU A 1 85 ? 3.072 10.343 -19.045 1.00 94.31 85 LEU A CA 1
ATOM 703 C C . LEU A 1 85 ? 4.018 10.091 -20.240 1.00 94.31 85 LEU A C 1
ATOM 705 O O . LEU A 1 85 ? 3.506 9.929 -21.351 1.00 94.31 85 LEU A O 1
ATOM 709 N N . PRO A 1 86 ? 5.357 10.028 -20.077 1.00 93.69 86 PRO A N 1
ATOM 710 C CA . PRO A 1 86 ? 6.260 9.730 -21.190 1.00 93.69 86 PRO A CA 1
ATOM 711 C C . PRO A 1 86 ? 6.007 8.355 -21.821 1.00 93.69 86 PRO A C 1
ATOM 713 O O . PRO A 1 86 ? 6.092 8.215 -23.041 1.00 93.69 86 PRO A O 1
ATOM 716 N N . ASP A 1 87 ? 5.663 7.359 -21.006 1.00 92.94 87 ASP A N 1
ATOM 717 C CA . ASP A 1 87 ? 5.379 5.991 -21.452 1.00 92.94 87 ASP A CA 1
ATOM 718 C C . ASP A 1 87 ? 4.059 5.926 -22.221 1.00 92.94 87 ASP A C 1
ATOM 720 O O . ASP A 1 87 ? 3.974 5.288 -23.270 1.00 92.94 87 ASP A O 1
ATOM 724 N N . VAL A 1 88 ? 3.046 6.656 -21.741 1.00 94.44 88 VAL A N 1
ATOM 725 C CA . VAL A 1 88 ? 1.760 6.817 -22.435 1.00 94.44 88 VAL A CA 1
ATOM 726 C C . VAL A 1 88 ? 1.969 7.477 -23.794 1.00 94.44 88 VAL A C 1
ATOM 728 O O . VAL A 1 88 ? 1.457 6.982 -24.791 1.00 94.44 88 VAL A O 1
ATOM 731 N N . ALA A 1 89 ? 2.773 8.542 -23.864 1.00 96.19 89 ALA A N 1
ATOM 732 C CA . ALA A 1 89 ? 3.077 9.212 -25.127 1.00 96.19 89 ALA A CA 1
ATOM 733 C C . ALA A 1 89 ? 3.795 8.283 -26.124 1.00 96.19 89 ALA A C 1
ATOM 735 O O . ALA A 1 89 ? 3.543 8.336 -27.328 1.00 96.19 89 ALA A O 1
ATOM 736 N N . ARG A 1 90 ? 4.673 7.405 -25.628 1.00 95.81 90 ARG A N 1
ATOM 737 C CA . ARG A 1 90 ? 5.422 6.434 -26.440 1.00 95.81 90 ARG A CA 1
ATOM 738 C C . ARG A 1 90 ? 4.650 5.152 -26.738 1.00 95.81 90 ARG A C 1
ATOM 740 O O . ARG A 1 90 ? 5.105 4.388 -27.581 1.00 95.81 90 ARG A O 1
ATOM 747 N N . HIS A 1 91 ? 3.514 4.921 -26.081 1.00 93.19 91 HIS A N 1
ATOM 748 C CA . HIS A 1 91 ? 2.746 3.672 -26.136 1.00 93.19 91 HIS A CA 1
ATOM 749 C C . HIS A 1 91 ? 3.567 2.429 -25.742 1.00 93.19 91 HIS A C 1
ATOM 751 O O . HIS A 1 91 ? 3.285 1.320 -26.193 1.00 93.19 91 HIS A O 1
ATOM 757 N N . ILE A 1 92 ? 4.592 2.606 -24.901 1.00 91.75 92 ILE A N 1
ATOM 758 C CA . ILE A 1 92 ? 5.485 1.534 -24.446 1.00 91.75 92 ILE A CA 1
ATOM 759 C C . ILE A 1 92 ? 5.575 1.613 -22.918 1.00 91.75 92 ILE A C 1
ATOM 761 O O . ILE A 1 92 ? 6.059 2.623 -22.407 1.00 91.75 92 ILE A O 1
ATOM 765 N N . PRO A 1 93 ? 5.130 0.584 -22.174 1.00 87.75 93 PRO A N 1
ATOM 766 C CA . PRO A 1 93 ? 5.212 0.587 -20.718 1.00 87.75 93 PRO A CA 1
ATOM 767 C C . PRO A 1 93 ? 6.665 0.443 -20.244 1.00 87.75 93 PRO A C 1
ATOM 769 O O . PRO A 1 93 ? 7.408 -0.400 -20.753 1.00 87.75 93 PRO A O 1
ATOM 772 N N . CYS A 1 94 ? 7.073 1.216 -19.233 1.00 87.56 94 CYS A N 1
ATOM 773 C CA . CYS A 1 94 ? 8.333 0.966 -18.534 1.00 87.56 94 CYS A CA 1
ATOM 774 C C . CYS A 1 94 ? 8.270 -0.314 -17.685 1.00 87.56 94 CYS A C 1
ATOM 776 O O . CYS A 1 94 ? 7.200 -0.857 -17.415 1.00 87.56 94 CYS A O 1
ATOM 778 N N . SER A 1 95 ? 9.416 -0.776 -17.183 1.00 83.75 95 SER A N 1
ATOM 779 C CA . SER A 1 95 ? 9.500 -1.965 -16.320 1.00 83.75 95 SER A CA 1
ATOM 780 C C . SER A 1 95 ? 8.695 -1.849 -15.018 1.00 83.75 95 SER A C 1
ATOM 782 O O . SER A 1 95 ? 8.290 -2.863 -14.452 1.00 83.75 95 SER A O 1
ATOM 784 N N . THR A 1 96 ? 8.412 -0.631 -14.549 1.00 84.56 96 THR A N 1
ATOM 785 C CA . THR A 1 96 ? 7.688 -0.376 -13.296 1.00 84.56 96 THR A CA 1
ATOM 786 C C . THR A 1 96 ? 6.192 -0.119 -13.483 1.00 84.56 96 THR A C 1
ATOM 788 O O . THR A 1 96 ? 5.507 0.163 -12.502 1.00 84.56 96 THR A O 1
ATOM 791 N N . TYR A 1 97 ? 5.641 -0.303 -14.687 1.00 90.50 97 TYR A N 1
ATOM 792 C CA . TYR A 1 97 ? 4.243 0.019 -15.007 1.00 90.50 97 TYR A CA 1
ATOM 793 C C . TYR A 1 97 ? 3.198 -0.631 -14.078 1.00 90.50 97 TYR A C 1
ATOM 795 O O . TYR A 1 97 ? 2.168 -0.025 -13.782 1.00 90.50 97 TYR A O 1
ATOM 803 N N . GLY A 1 98 ? 3.474 -1.838 -13.563 1.00 93.00 98 GLY A N 1
ATOM 804 C CA . GLY A 1 98 ? 2.608 -2.519 -12.592 1.00 93.00 98 GLY A CA 1
ATOM 805 C C . GLY A 1 98 ? 2.381 -1.720 -11.299 1.00 93.00 98 GLY A C 1
ATOM 806 O O . GLY A 1 98 ? 1.295 -1.782 -10.726 1.00 93.00 98 GLY A O 1
ATOM 807 N N . VAL A 1 99 ? 3.362 -0.910 -10.876 1.00 93.44 99 VAL A N 1
ATOM 808 C CA . VAL A 1 99 ? 3.228 -0.002 -9.724 1.00 93.44 99 VAL A CA 1
ATOM 809 C C . VAL A 1 99 ? 2.155 1.041 -10.007 1.00 93.44 99 VAL A C 1
ATOM 811 O O . VAL A 1 99 ? 1.284 1.254 -9.171 1.00 93.44 99 VAL A O 1
ATOM 814 N N . PHE A 1 100 ? 2.154 1.638 -11.202 1.00 94.19 100 PHE A N 1
ATOM 815 C CA . PHE A 1 100 ? 1.173 2.660 -11.571 1.00 94.19 100 PHE A CA 1
ATOM 816 C C . PHE A 1 100 ? -0.249 2.099 -11.600 1.00 94.19 100 PHE A C 1
ATOM 818 O O . PHE A 1 100 ? -1.158 2.726 -11.061 1.00 94.19 100 PHE A O 1
ATOM 825 N N . ILE A 1 101 ? -0.437 0.902 -12.166 1.00 94.38 101 ILE A N 1
ATOM 826 C CA . ILE A 1 101 ? -1.747 0.233 -12.218 1.00 94.38 101 ILE A CA 1
ATOM 827 C C . ILE A 1 101 ? -2.286 0.002 -10.804 1.00 94.38 101 ILE A C 1
ATOM 829 O O . ILE A 1 101 ? -3.428 0.361 -10.508 1.00 94.38 101 ILE A O 1
ATOM 833 N N . LEU A 1 102 ? -1.471 -0.584 -9.924 1.00 95.56 102 LEU A N 1
ATOM 834 C CA . LEU A 1 102 ? -1.896 -0.897 -8.564 1.00 95.56 102 LEU A CA 1
ATOM 835 C C . LEU A 1 102 ? -2.133 0.371 -7.746 1.00 95.56 102 LEU A C 1
ATOM 837 O O . LEU A 1 102 ? -3.183 0.496 -7.110 1.00 95.56 102 LEU A O 1
ATOM 841 N N . ASP A 1 103 ? -1.199 1.318 -7.771 1.00 95.56 103 ASP A N 1
ATOM 842 C CA . ASP A 1 103 ? -1.287 2.508 -6.934 1.00 95.56 103 ASP A CA 1
ATOM 843 C C . ASP A 1 103 ? -2.420 3.438 -7.367 1.00 95.56 103 ASP A C 1
ATOM 845 O O . ASP A 1 103 ? -3.270 3.787 -6.544 1.00 95.56 103 ASP A O 1
ATOM 849 N N . LEU A 1 104 ? -2.490 3.791 -8.653 1.00 95.88 104 LEU A N 1
ATOM 850 C CA . LEU A 1 104 ? -3.500 4.718 -9.170 1.00 95.88 104 LEU A CA 1
ATOM 851 C C . LEU A 1 104 ? -4.888 4.072 -9.252 1.00 95.88 104 LEU A C 1
ATOM 853 O O . LEU A 1 104 ? -5.884 4.732 -8.961 1.00 95.88 104 LEU A O 1
ATOM 857 N N . GLY A 1 105 ? -4.964 2.793 -9.635 1.00 95.00 105 GLY A N 1
ATOM 858 C CA . GLY A 1 105 ? -6.232 2.097 -9.863 1.00 95.00 105 GLY A CA 1
ATOM 859 C C . GLY A 1 105 ? -6.879 1.530 -8.600 1.00 95.00 105 GLY A C 1
ATOM 860 O O . GLY A 1 105 ? -8.104 1.492 -8.508 1.00 95.00 105 GLY A O 1
ATOM 861 N N . PHE A 1 106 ? -6.082 1.104 -7.613 1.00 94.94 106 PHE A N 1
ATOM 862 C CA . PHE A 1 106 ? -6.595 0.366 -6.453 1.00 94.94 106 PHE A CA 1
ATOM 863 C C . PHE A 1 106 ? -6.204 0.998 -5.120 1.00 94.94 106 PHE A C 1
ATOM 865 O O . PHE A 1 106 ? -7.072 1.256 -4.283 1.00 94.94 106 PHE A O 1
ATOM 872 N N . ILE A 1 107 ? -4.913 1.254 -4.893 1.00 95.38 107 ILE A N 1
ATOM 873 C CA . ILE A 1 107 ? -4.419 1.650 -3.569 1.00 95.38 107 ILE A CA 1
ATOM 874 C C . ILE A 1 107 ? -4.863 3.066 -3.207 1.00 95.38 107 ILE A C 1
ATOM 876 O O . ILE A 1 107 ? -5.463 3.249 -2.148 1.00 95.38 107 ILE A O 1
ATOM 880 N N . PHE A 1 108 ? -4.610 4.063 -4.054 1.00 96.00 108 PHE A N 1
ATOM 881 C CA . PHE A 1 108 ? -4.976 5.447 -3.755 1.00 96.00 108 PHE A CA 1
ATOM 882 C C . PHE A 1 108 ? -6.491 5.661 -3.676 1.00 96.00 108 PHE A C 1
ATOM 884 O O . PHE A 1 108 ? -6.922 6.300 -2.712 1.00 96.00 108 PHE A O 1
ATOM 891 N N . PRO A 1 109 ? -7.327 5.087 -4.567 1.00 96.88 109 PRO A N 1
ATOM 892 C CA . PRO A 1 109 ? -8.779 5.137 -4.400 1.00 96.88 109 PRO A CA 1
ATOM 893 C C . PRO A 1 109 ? -9.244 4.530 -3.071 1.00 96.88 109 PRO A C 1
ATOM 895 O O . PRO A 1 109 ? -10.033 5.146 -2.351 1.00 96.88 109 PRO A O 1
ATOM 898 N N . ALA A 1 110 ? -8.708 3.368 -2.684 1.00 95.88 110 ALA A N 1
ATOM 899 C CA . ALA A 1 110 ? -9.037 2.741 -1.406 1.00 95.88 110 ALA A CA 1
ATOM 900 C C . ALA A 1 110 ? -8.579 3.590 -0.208 1.00 95.88 110 ALA A C 1
ATOM 902 O O . ALA A 1 110 ? -9.335 3.768 0.747 1.00 95.88 110 ALA A O 1
ATOM 903 N N . MET A 1 111 ? -7.375 4.169 -0.255 1.00 96.81 111 MET A N 1
ATOM 904 C CA . MET A 1 111 ? -6.887 5.093 0.775 1.00 96.81 111 MET A CA 1
ATOM 905 C C . MET A 1 111 ? -7.774 6.337 0.886 1.00 96.81 111 MET A C 1
ATOM 907 O O . MET A 1 111 ? -8.107 6.743 1.999 1.00 96.81 111 MET A O 1
ATOM 911 N N . GLY A 1 112 ? -8.206 6.904 -0.244 1.00 97.44 112 GLY A N 1
ATOM 912 C CA . GLY A 1 112 ? -9.120 8.044 -0.290 1.00 97.44 112 GLY A CA 1
ATOM 913 C C . GLY A 1 112 ? -10.477 7.706 0.321 1.00 97.44 112 GLY A C 1
ATOM 914 O O . GLY A 1 112 ? -11.004 8.472 1.129 1.00 97.44 112 GLY A O 1
ATOM 915 N N . TRP A 1 113 ? -11.004 6.516 0.029 1.00 97.38 113 TRP A N 1
ATOM 916 C CA . TRP A 1 113 ? -12.241 6.023 0.629 1.00 97.38 113 TRP A CA 1
ATOM 917 C C . TRP A 1 113 ? -12.120 5.836 2.147 1.00 97.38 113 TRP A C 1
ATOM 919 O O . TRP A 1 113 ? -12.984 6.279 2.906 1.00 97.38 113 TRP A O 1
ATOM 929 N N . ILE A 1 114 ? -11.015 5.256 2.621 1.00 96.75 114 ILE A N 1
ATOM 930 C CA . ILE A 1 114 ? -10.744 5.088 4.056 1.00 96.75 114 ILE A CA 1
ATOM 931 C C . ILE A 1 114 ? -10.601 6.451 4.744 1.00 96.75 114 ILE A C 1
ATOM 933 O O . ILE A 1 114 ? -11.192 6.668 5.805 1.00 96.75 114 ILE A O 1
ATOM 937 N N . ALA A 1 115 ? -9.884 7.398 4.134 1.00 97.06 115 ALA A N 1
ATOM 938 C CA . ALA A 1 115 ? -9.760 8.765 4.632 1.00 97.06 115 ALA A CA 1
ATOM 939 C C . ALA A 1 115 ? -11.131 9.461 4.718 1.00 97.06 115 ALA A C 1
ATOM 941 O O . ALA A 1 115 ? -11.461 10.063 5.742 1.00 97.06 115 ALA A O 1
ATOM 942 N N . TYR A 1 116 ? -11.980 9.307 3.701 1.00 97.56 116 TYR A N 1
ATOM 943 C CA . TYR A 1 116 ? -13.354 9.810 3.717 1.00 97.56 116 TYR A CA 1
ATOM 944 C C . TYR A 1 116 ? -14.179 9.213 4.870 1.00 97.56 116 TYR A C 1
ATOM 946 O O . TYR A 1 116 ? -14.845 9.944 5.612 1.00 97.56 116 TYR A O 1
ATOM 954 N N . MET A 1 117 ? -14.100 7.898 5.090 1.00 95.69 117 MET A N 1
ATOM 955 C CA . MET A 1 117 ? -14.788 7.235 6.203 1.00 95.69 117 MET A CA 1
ATOM 956 C C . MET A 1 117 ? -14.284 7.719 7.568 1.00 95.69 117 MET A C 1
ATOM 958 O O . MET A 1 117 ? -15.092 7.936 8.478 1.00 95.69 117 MET A O 1
ATOM 962 N N . LEU A 1 118 ? -12.972 7.938 7.709 1.00 95.19 118 LEU A N 1
ATOM 963 C CA . LEU A 1 118 ? -12.373 8.515 8.913 1.00 95.19 118 LEU A CA 1
ATOM 964 C C . LEU A 1 118 ? -12.881 9.932 9.171 1.00 95.19 118 LEU A C 1
ATOM 966 O O . LEU A 1 118 ? -13.236 10.232 10.313 1.00 95.19 118 LEU A O 1
ATOM 970 N N . TRP A 1 119 ? -12.979 10.781 8.141 1.00 95.12 119 TRP A N 1
ATOM 971 C CA . TRP A 1 119 ? -13.575 12.117 8.252 1.00 95.12 119 TRP A CA 1
ATOM 972 C C . TRP A 1 119 ? -15.004 12.010 8.776 1.00 95.12 119 TRP A C 1
ATOM 974 O O . TRP A 1 119 ? -15.333 12.602 9.811 1.00 95.12 119 TRP A O 1
ATOM 984 N N . LYS A 1 120 ? -15.843 11.207 8.109 1.00 94.50 120 LYS A N 1
ATOM 985 C CA . LYS A 1 120 ? -17.264 11.000 8.443 1.00 94.50 120 LYS A CA 1
ATOM 986 C C . LYS A 1 120 ? -17.498 10.229 9.748 1.00 94.50 120 LYS A C 1
ATOM 988 O O . LYS A 1 120 ? -18.645 9.934 10.071 1.00 94.50 120 LYS A O 1
ATOM 993 N N . ARG A 1 121 ? -16.437 9.927 10.506 1.00 90.94 121 ARG A N 1
ATOM 994 C CA . ARG A 1 121 ? -16.467 9.203 11.788 1.00 90.94 121 ARG A CA 1
ATOM 995 C C . ARG A 1 121 ? -17.141 7.827 11.678 1.00 90.94 121 ARG A C 1
ATOM 997 O O . ARG A 1 121 ? -17.776 7.376 12.626 1.00 90.94 121 ARG A O 1
ATOM 1004 N N . LYS A 1 122 ? -17.041 7.166 10.521 1.00 91.44 122 LYS A N 1
ATOM 1005 C CA . LYS A 1 122 ? -17.682 5.865 10.307 1.00 91.44 122 LYS A CA 1
ATOM 1006 C C . LYS A 1 122 ? -16.890 4.763 11.032 1.00 91.44 122 LYS A C 1
ATOM 1008 O O . LYS A 1 122 ? -15.679 4.687 10.824 1.00 91.44 122 LYS A O 1
ATOM 1013 N N . PRO A 1 123 ? -17.546 3.875 11.803 1.00 88.94 123 PRO A N 1
ATOM 1014 C CA . PRO A 1 123 ? -16.882 2.832 12.597 1.00 88.94 123 PRO A CA 1
ATOM 1015 C C . PRO A 1 123 ? -15.944 1.934 11.785 1.00 88.94 123 PRO A C 1
ATOM 1017 O O . PRO A 1 123 ? -14.781 1.745 12.135 1.00 88.94 123 PRO A O 1
ATOM 1020 N N . ARG A 1 124 ? -16.408 1.475 10.615 1.00 90.94 124 ARG A N 1
ATOM 1021 C CA . ARG A 1 124 ? -15.598 0.697 9.664 1.00 90.94 124 ARG A CA 1
ATOM 1022 C C . ARG A 1 124 ? -14.317 1.422 9.229 1.00 90.94 124 ARG A C 1
ATOM 1024 O O . ARG A 1 124 ? -13.297 0.776 9.015 1.00 90.94 124 ARG A O 1
ATOM 1031 N N . GLY A 1 125 ? -14.343 2.754 9.145 1.00 91.50 125 GLY A N 1
ATOM 1032 C CA . GLY A 1 125 ? -13.179 3.564 8.781 1.00 91.50 125 GLY A CA 1
ATOM 1033 C C . GLY A 1 125 ? -12.055 3.456 9.809 1.00 91.50 125 GLY A C 1
ATOM 1034 O O . GLY A 1 125 ? -10.893 3.386 9.430 1.00 91.50 125 GLY A O 1
ATOM 1035 N N . THR A 1 126 ? -12.388 3.353 11.098 1.00 92.06 126 THR A N 1
ATOM 1036 C CA . THR A 1 126 ? -11.421 3.157 12.190 1.00 92.06 126 THR A CA 1
ATOM 1037 C C . THR A 1 126 ? -10.645 1.849 12.038 1.00 92.06 126 THR A C 1
ATOM 1039 O O . THR A 1 126 ? -9.427 1.825 12.217 1.00 92.06 126 THR A O 1
ATOM 1042 N N . ILE A 1 127 ? -11.330 0.758 11.683 1.00 93.12 127 ILE A N 1
ATOM 1043 C CA . ILE A 1 127 ? -10.693 -0.549 11.473 1.00 93.12 127 ILE A CA 1
ATOM 1044 C C . ILE A 1 127 ? -9.858 -0.529 10.192 1.00 93.12 127 ILE A C 1
ATOM 1046 O O . ILE A 1 127 ? -8.672 -0.861 10.219 1.00 93.12 127 ILE A O 1
ATOM 1050 N N . LEU A 1 128 ? -10.450 -0.088 9.078 1.00 94.69 128 LEU A N 1
ATOM 1051 C CA . LEU A 1 128 ? -9.775 -0.050 7.779 1.00 94.69 128 LEU A CA 1
ATOM 1052 C C . LEU A 1 128 ? -8.561 0.888 7.773 1.00 94.69 128 LEU A C 1
ATOM 1054 O O . LEU A 1 128 ? -7.594 0.626 7.067 1.00 94.69 128 LEU A O 1
ATOM 1058 N N . ALA A 1 129 ? -8.553 1.927 8.605 1.00 94.56 129 ALA A N 1
ATOM 1059 C CA . ALA A 1 129 ? -7.381 2.767 8.814 1.00 94.56 129 ALA A CA 1
ATOM 1060 C C . ALA A 1 129 ? -6.180 1.981 9.352 1.00 94.56 129 ALA A C 1
ATOM 1062 O O . ALA A 1 129 ? -5.074 2.138 8.846 1.00 94.56 129 ALA A O 1
ATOM 1063 N N . GLY A 1 130 ? -6.392 1.092 10.326 1.00 93.75 130 GLY A N 1
ATOM 1064 C CA . GLY A 1 130 ? -5.334 0.212 10.827 1.00 93.75 130 GLY A CA 1
ATOM 1065 C C . GLY A 1 130 ? -4.831 -0.753 9.760 1.00 93.75 130 GLY A C 1
ATOM 1066 O O . GLY A 1 130 ? -3.630 -0.985 9.646 1.00 93.75 130 GLY A O 1
ATOM 1067 N N . VAL A 1 131 ? -5.748 -1.280 8.942 1.00 95.31 131 VAL A N 1
ATOM 1068 C CA . VAL A 1 131 ? -5.421 -2.126 7.785 1.00 95.31 131 VAL A CA 1
ATOM 1069 C C . VAL A 1 131 ? -4.546 -1.356 6.787 1.00 95.31 131 VAL A C 1
ATOM 1071 O O . VAL A 1 131 ? -3.500 -1.865 6.386 1.00 95.31 131 VAL A O 1
ATOM 1074 N N . ALA A 1 132 ? -4.928 -0.125 6.436 1.00 95.88 132 ALA A N 1
ATOM 1075 C CA . ALA A 1 132 ? -4.193 0.726 5.504 1.00 95.88 132 ALA A CA 1
ATOM 1076 C C . ALA A 1 132 ? -2.802 1.097 6.025 1.00 95.88 132 ALA A C 1
ATOM 1078 O O . ALA A 1 132 ? -1.823 0.888 5.317 1.00 95.88 132 ALA A O 1
ATOM 1079 N N . ILE A 1 133 ? -2.684 1.591 7.263 1.00 95.38 133 ILE A N 1
ATOM 1080 C CA . ILE A 1 133 ? -1.383 1.983 7.830 1.00 95.38 133 ILE A CA 1
ATOM 1081 C C . ILE A 1 133 ? -0.454 0.773 7.922 1.00 95.38 133 ILE A C 1
ATOM 1083 O O . ILE A 1 133 ? 0.719 0.892 7.586 1.00 95.38 133 ILE A O 1
ATOM 1087 N N . PHE A 1 134 ? -0.965 -0.396 8.325 1.00 95.50 134 PHE A N 1
ATOM 1088 C CA . PHE A 1 134 ? -0.159 -1.616 8.352 1.00 95.50 134 PHE A CA 1
ATOM 1089 C C . PHE A 1 134 ? 0.329 -2.007 6.955 1.00 95.50 134 PHE A C 1
ATOM 1091 O O . PHE A 1 134 ? 1.512 -2.289 6.789 1.00 95.50 134 PHE A O 1
ATOM 1098 N N . LYS A 1 135 ? -0.551 -1.981 5.943 1.00 94.38 135 LYS A N 1
ATOM 1099 C CA . LYS A 1 135 ? -0.163 -2.242 4.548 1.00 94.38 135 LYS A CA 1
ATOM 1100 C C . LYS A 1 135 ? 0.909 -1.263 4.079 1.00 94.38 135 LYS A C 1
ATOM 1102 O O . LYS A 1 135 ? 1.876 -1.682 3.452 1.00 94.38 135 LYS A O 1
ATOM 1107 N N . ILE A 1 136 ? 0.727 0.029 4.354 1.00 94.81 136 ILE A N 1
ATOM 1108 C CA . ILE A 1 136 ? 1.666 1.085 3.961 1.00 94.81 136 ILE A CA 1
ATOM 1109 C C . ILE A 1 136 ? 3.018 0.856 4.634 1.00 94.81 136 ILE A C 1
ATOM 1111 O O . ILE A 1 136 ? 4.029 0.848 3.947 1.00 94.81 136 ILE A O 1
ATOM 1115 N N . PHE A 1 137 ? 3.031 0.587 5.940 1.00 95.44 137 PHE A N 1
ATOM 1116 C CA . PHE A 1 137 ? 4.251 0.272 6.675 1.00 95.44 137 PHE A CA 1
ATOM 1117 C C . PHE A 1 137 ? 4.976 -0.943 6.095 1.00 95.44 137 PHE A C 1
ATOM 1119 O O . PHE A 1 137 ? 6.159 -0.845 5.787 1.00 95.44 137 PHE A O 1
ATOM 1126 N N . ALA A 1 138 ? 4.275 -2.062 5.892 1.00 94.94 138 ALA A N 1
ATOM 1127 C CA . ALA A 1 138 ? 4.870 -3.276 5.335 1.00 94.94 138 ALA A CA 1
ATOM 1128 C C . ALA A 1 138 ? 5.463 -3.033 3.936 1.00 94.94 138 ALA A C 1
ATOM 1130 O O . ALA A 1 138 ? 6.576 -3.471 3.649 1.00 94.94 138 ALA A O 1
ATOM 1131 N N . LEU A 1 139 ? 4.748 -2.284 3.089 1.00 94.25 139 LEU A N 1
ATOM 1132 C CA . LEU A 1 139 ? 5.210 -1.934 1.750 1.00 94.25 139 LEU A CA 1
ATOM 1133 C C . LEU A 1 139 ? 6.435 -1.012 1.779 1.00 94.25 139 LEU A C 1
ATOM 1135 O O . LEU A 1 139 ? 7.430 -1.305 1.124 1.00 94.25 139 LEU A O 1
ATOM 1139 N N . CYS A 1 140 ? 6.374 0.089 2.529 1.00 94.00 140 CYS A N 1
ATOM 1140 C CA . CYS A 1 140 ? 7.468 1.053 2.608 1.00 94.00 140 CYS A CA 1
ATOM 1141 C C . CYS A 1 140 ? 8.712 0.433 3.245 1.00 94.00 140 CYS A C 1
ATOM 1143 O O . CYS A 1 140 ? 9.810 0.675 2.756 1.00 94.00 140 CYS A O 1
ATOM 1145 N N . LEU A 1 141 ? 8.543 -0.421 4.260 1.00 94.62 141 LEU A N 1
ATOM 1146 C CA . LEU A 1 141 ? 9.645 -1.165 4.859 1.00 94.62 141 LEU A CA 1
ATOM 1147 C C . LEU A 1 141 ? 10.290 -2.108 3.839 1.00 94.62 141 LEU A C 1
ATOM 1149 O O . LEU A 1 141 ? 11.510 -2.108 3.703 1.00 94.62 141 LEU A O 1
ATOM 1153 N N . SER A 1 142 ? 9.486 -2.875 3.094 1.00 93.56 142 SER A N 1
ATOM 1154 C CA . SER A 1 142 ? 10.000 -3.745 2.031 1.00 93.56 142 SER A CA 1
ATOM 1155 C C . SER A 1 142 ? 10.751 -2.951 0.962 1.00 93.56 142 SER A C 1
ATOM 1157 O O . SER A 1 142 ? 11.785 -3.409 0.484 1.00 93.56 142 SER A O 1
ATOM 1159 N N . TRP A 1 143 ? 10.252 -1.770 0.590 1.00 92.50 143 TRP A N 1
ATOM 1160 C CA . TRP A 1 143 ? 10.912 -0.899 -0.379 1.00 92.50 143 TRP A CA 1
ATOM 1161 C C . TRP A 1 143 ? 12.221 -0.320 0.172 1.00 92.50 143 TRP A C 1
ATOM 1163 O O . TRP A 1 143 ? 13.247 -0.415 -0.491 1.00 92.50 143 TRP A O 1
ATOM 1173 N N . ALA A 1 144 ? 12.230 0.190 1.405 1.00 93.38 144 ALA A N 1
ATOM 1174 C CA . ALA A 1 144 ? 13.437 0.717 2.039 1.00 93.38 144 ALA A CA 1
ATOM 1175 C C . ALA A 1 144 ? 14.536 -0.352 2.142 1.00 93.38 144 ALA A C 1
ATOM 1177 O O . ALA A 1 144 ? 15.692 -0.087 1.820 1.00 93.38 144 ALA A O 1
ATOM 1178 N N . LEU A 1 145 ? 14.175 -1.584 2.518 1.00 93.06 145 LEU A N 1
ATOM 1179 C CA . LEU A 1 145 ? 15.110 -2.710 2.532 1.00 93.06 145 LEU A CA 1
ATOM 1180 C C . LEU A 1 145 ? 15.625 -3.049 1.128 1.00 93.06 145 LEU A C 1
ATOM 1182 O O . LEU A 1 145 ? 16.816 -3.313 0.975 1.00 93.06 145 LEU A O 1
ATOM 1186 N N . ALA A 1 146 ? 14.763 -2.999 0.107 1.00 89.38 146 ALA A N 1
ATOM 1187 C CA . ALA A 1 146 ? 15.174 -3.216 -1.277 1.00 89.38 146 ALA A CA 1
ATOM 1188 C C . ALA A 1 146 ? 16.219 -2.177 -1.730 1.00 89.38 146 ALA A C 1
ATOM 1190 O O . ALA A 1 146 ? 17.250 -2.561 -2.281 1.00 89.38 146 ALA A O 1
ATOM 1191 N N . GLU A 1 147 ? 16.022 -0.892 -1.416 1.00 90.50 147 GLU A N 1
ATOM 1192 C CA . GLU A 1 147 ? 16.973 0.183 -1.750 1.00 90.50 147 GLU A CA 1
ATOM 1193 C C . GLU A 1 147 ? 18.338 0.001 -1.068 1.00 90.50 147 GLU A C 1
ATOM 1195 O O . GLU A 1 147 ? 19.375 0.182 -1.704 1.00 90.50 147 GLU A O 1
ATOM 1200 N N . ILE A 1 148 ? 18.360 -0.417 0.204 1.00 89.50 148 ILE A N 1
ATOM 1201 C CA . ILE A 1 148 ? 19.609 -0.752 0.916 1.00 89.50 148 ILE A CA 1
ATOM 1202 C C . ILE A 1 148 ? 20.281 -1.971 0.287 1.00 89.50 148 ILE A C 1
ATOM 1204 O O . ILE A 1 148 ? 21.506 -2.068 0.280 1.00 89.50 148 ILE A O 1
ATOM 1208 N N . SER A 1 149 ? 19.484 -2.920 -0.211 1.00 90.12 149 SER A N 1
ATOM 1209 C CA . SER A 1 149 ? 20.005 -4.170 -0.750 1.00 90.12 149 SER A CA 1
ATOM 1210 C C . SER A 1 149 ? 20.552 -4.056 -2.178 1.00 90.12 149 SER A C 1
ATOM 1212 O O . SER A 1 149 ? 21.365 -4.887 -2.579 1.00 90.12 149 SER A O 1
ATOM 1214 N N . ASN A 1 150 ? 20.153 -3.018 -2.925 1.00 87.69 150 ASN A N 1
ATOM 1215 C CA . ASN A 1 150 ? 20.525 -2.799 -4.328 1.00 87.69 150 ASN A CA 1
ATOM 1216 C C . ASN A 1 150 ? 22.038 -2.944 -4.608 1.00 87.69 150 ASN A C 1
ATOM 1218 O O . ASN A 1 150 ? 22.387 -3.676 -5.541 1.00 87.69 150 ASN A O 1
ATOM 1222 N N . PRO A 1 151 ? 22.949 -2.360 -3.802 1.00 90.06 151 PRO A N 1
ATOM 1223 C CA . PRO A 1 151 ? 24.393 -2.503 -4.006 1.00 90.06 151 PRO A CA 1
ATOM 1224 C C . PRO A 1 151 ? 24.906 -3.941 -3.931 1.00 90.06 151 PRO A C 1
ATOM 1226 O O . PRO A 1 151 ? 25.837 -4.290 -4.652 1.00 90.06 151 PRO A O 1
ATOM 1229 N N . PHE A 1 152 ? 24.295 -4.801 -3.108 1.00 90.44 152 PHE A N 1
ATOM 1230 C CA . PHE A 1 152 ? 24.710 -6.206 -2.988 1.00 90.44 152 PHE A CA 1
ATOM 1231 C C . PHE A 1 152 ? 24.349 -7.041 -4.221 1.00 90.44 152 PHE A C 1
ATOM 1233 O O . PHE A 1 152 ? 24.909 -8.116 -4.414 1.00 90.44 152 PHE A O 1
ATOM 1240 N N . VAL A 1 153 ? 23.433 -6.547 -5.057 1.00 85.56 153 VAL A N 1
ATOM 1241 C CA . VAL A 1 153 ? 22.994 -7.195 -6.303 1.00 85.56 153 VAL A CA 1
ATOM 1242 C C . VAL A 1 153 ? 23.601 -6.495 -7.533 1.00 85.56 153 VAL A C 1
ATOM 1244 O O . VAL A 1 153 ? 23.258 -6.810 -8.667 1.00 85.56 153 VAL A O 1
ATOM 1247 N N . GLY A 1 154 ? 24.534 -5.555 -7.329 1.00 85.94 154 GLY A N 1
ATOM 1248 C CA . GLY A 1 154 ? 25.227 -4.833 -8.403 1.00 85.94 154 GLY A CA 1
ATOM 1249 C C . GLY A 1 154 ? 24.473 -3.621 -8.963 1.00 85.94 154 GLY A C 1
ATOM 1250 O O . GLY A 1 154 ? 24.933 -3.024 -9.935 1.00 85.94 154 GLY A O 1
ATOM 1251 N N . ASN A 1 155 ? 23.348 -3.226 -8.356 1.00 87.12 155 ASN A N 1
ATOM 1252 C CA . ASN A 1 155 ? 22.624 -2.008 -8.722 1.00 87.12 155 ASN A CA 1
ATOM 1253 C C . ASN A 1 155 ? 23.225 -0.776 -8.028 1.00 87.12 155 ASN A C 1
ATOM 1255 O O . ASN A 1 155 ? 23.749 -0.858 -6.916 1.00 87.12 155 ASN A O 1
ATOM 1259 N N . ALA A 1 156 ? 23.100 0.395 -8.656 1.00 86.25 156 ALA A N 1
ATOM 1260 C CA . ALA A 1 156 ? 23.524 1.652 -8.047 1.00 86.25 156 ALA A CA 1
ATOM 1261 C C . ALA A 1 156 ? 22.653 2.007 -6.830 1.00 86.25 156 ALA A C 1
ATOM 1263 O O . ALA A 1 156 ? 21.427 1.895 -6.872 1.00 86.25 156 ALA A O 1
ATOM 1264 N N . PHE A 1 157 ? 23.288 2.486 -5.758 1.00 88.69 157 PHE A N 1
ATOM 1265 C CA . PHE A 1 157 ? 22.575 3.080 -4.632 1.00 88.69 157 PHE A CA 1
ATOM 1266 C C . PHE A 1 157 ? 22.083 4.478 -5.009 1.00 88.69 157 PHE A C 1
ATOM 1268 O O . PHE A 1 157 ? 22.887 5.355 -5.332 1.00 88.69 157 PHE A O 1
ATOM 1275 N N . VAL A 1 158 ? 20.773 4.703 -4.930 1.00 88.62 158 VAL A N 1
ATOM 1276 C CA . VAL A 1 158 ? 20.167 6.011 -5.189 1.00 88.62 158 VAL A CA 1
ATOM 1277 C C . VAL A 1 158 ? 19.706 6.606 -3.859 1.00 88.62 158 VAL A C 1
ATOM 1279 O O . VAL A 1 158 ? 18.721 6.179 -3.263 1.00 88.62 158 VAL A O 1
ATOM 1282 N N . MET A 1 159 ? 20.438 7.613 -3.375 1.00 88.31 159 MET A N 1
ATOM 1283 C CA . MET A 1 159 ? 20.186 8.221 -2.061 1.00 88.31 159 MET A CA 1
ATOM 1284 C C . MET A 1 159 ? 18.770 8.803 -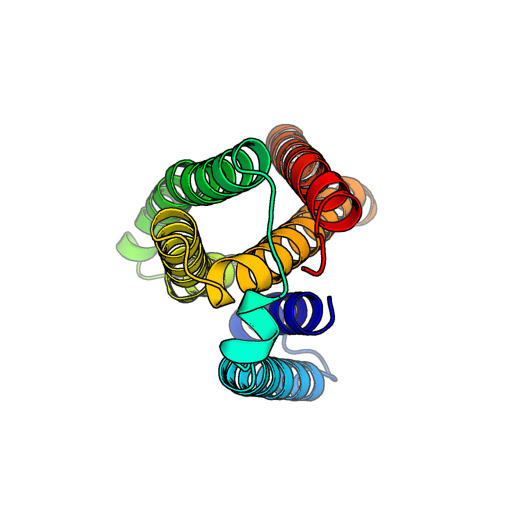1.944 1.00 88.31 159 MET A C 1
ATOM 1286 O O . MET A 1 159 ? 18.139 8.695 -0.897 1.00 88.31 159 MET A O 1
ATOM 1290 N N . GLU A 1 160 ? 18.251 9.403 -3.016 1.00 87.88 160 GLU A N 1
ATOM 1291 C CA . GLU A 1 160 ? 16.931 10.042 -3.015 1.00 87.88 160 GLU A CA 1
ATOM 1292 C C . GLU A 1 160 ? 15.791 9.035 -2.788 1.00 87.88 160 GLU A C 1
ATOM 1294 O O . GLU A 1 160 ? 14.912 9.271 -1.957 1.00 87.88 160 GLU A O 1
ATOM 1299 N N . THR A 1 161 ? 15.814 7.888 -3.477 1.00 85.88 161 THR A N 1
ATOM 1300 C CA . THR A 1 161 ? 14.795 6.831 -3.332 1.00 85.88 161 THR A CA 1
ATOM 1301 C C . THR A 1 161 ? 14.895 6.141 -1.978 1.00 85.88 161 THR A C 1
ATOM 1303 O O . THR A 1 161 ? 13.868 5.868 -1.346 1.00 85.88 161 THR A O 1
ATOM 1306 N N . ALA A 1 162 ? 16.118 5.932 -1.485 1.00 89.38 162 ALA A N 1
ATOM 1307 C CA . ALA A 1 162 ? 16.353 5.437 -0.137 1.00 89.38 162 ALA A CA 1
ATOM 1308 C C . ALA A 1 162 ? 15.766 6.400 0.909 1.00 89.38 162 ALA A C 1
ATOM 1310 O O . ALA A 1 162 ? 14.967 5.988 1.746 1.00 89.38 162 ALA A O 1
ATOM 1311 N N . LEU A 1 163 ? 16.072 7.698 0.831 1.00 91.69 163 LEU A N 1
ATOM 1312 C CA . LEU A 1 163 ? 15.573 8.684 1.792 1.00 91.69 163 LEU A CA 1
ATOM 1313 C C . LEU A 1 163 ? 14.037 8.721 1.820 1.00 91.69 163 LEU A C 1
ATOM 1315 O O . LEU A 1 163 ? 13.440 8.649 2.893 1.00 91.69 163 LEU A O 1
ATOM 1319 N N . ILE A 1 164 ? 13.396 8.764 0.647 1.00 90.62 164 ILE A N 1
ATOM 1320 C CA . ILE A 1 164 ? 11.931 8.768 0.530 1.00 90.62 164 ILE A CA 1
ATOM 1321 C C . ILE A 1 164 ? 11.335 7.514 1.178 1.00 90.62 164 ILE A C 1
ATOM 1323 O O . ILE A 1 164 ? 10.455 7.621 2.035 1.00 90.62 164 ILE A O 1
ATOM 1327 N N . SER A 1 165 ? 11.815 6.326 0.805 1.00 91.25 165 SER A N 1
ATOM 1328 C CA . SER A 1 165 ? 11.285 5.062 1.329 1.00 91.25 165 SER A CA 1
ATOM 1329 C C . SER A 1 165 ? 11.468 4.945 2.849 1.00 91.25 165 SER A C 1
ATOM 1331 O O . SER A 1 165 ? 10.537 4.538 3.554 1.00 91.25 165 SER A O 1
ATOM 1333 N N . PHE A 1 166 ? 12.597 5.404 3.393 1.00 93.31 166 PHE A N 1
ATOM 1334 C CA . PHE A 1 166 ? 12.830 5.475 4.837 1.00 93.31 166 PHE A CA 1
ATOM 1335 C C . PHE A 1 166 ? 11.903 6.463 5.549 1.00 93.31 166 PHE A C 1
ATOM 1337 O O . PHE A 1 166 ? 11.296 6.109 6.563 1.00 93.31 166 PHE A O 1
ATOM 1344 N N . THR A 1 167 ? 11.743 7.685 5.036 1.00 93.38 167 THR A N 1
ATOM 1345 C CA . THR A 1 167 ? 10.840 8.684 5.629 1.00 93.38 167 THR A CA 1
ATOM 1346 C C . THR A 1 167 ? 9.391 8.193 5.633 1.00 93.38 167 THR A C 1
ATOM 1348 O O . THR A 1 167 ? 8.680 8.338 6.633 1.00 93.38 167 THR A O 1
ATOM 1351 N N . LEU A 1 168 ? 8.943 7.552 4.552 1.00 92.31 168 LEU A N 1
ATOM 1352 C CA . LEU A 1 168 ? 7.608 6.954 4.477 1.00 92.31 168 LEU A CA 1
ATOM 1353 C C . LEU A 1 168 ? 7.446 5.792 5.468 1.00 92.31 168 LEU A C 1
ATOM 1355 O O . LEU A 1 168 ? 6.418 5.690 6.141 1.00 92.31 168 LEU A O 1
ATOM 1359 N N . THR A 1 169 ? 8.483 4.973 5.640 1.00 94.44 169 THR A N 1
ATOM 1360 C CA . THR A 1 169 ? 8.496 3.894 6.637 1.00 94.44 169 THR A CA 1
ATOM 1361 C C . THR A 1 169 ? 8.388 4.450 8.056 1.00 94.44 169 THR A C 1
ATOM 1363 O O . THR A 1 169 ? 7.503 4.047 8.808 1.00 94.44 169 THR A O 1
ATOM 1366 N N . LEU A 1 170 ? 9.214 5.432 8.422 1.00 95.31 170 LEU A N 1
ATOM 1367 C CA . LEU A 1 170 ? 9.201 6.030 9.760 1.00 95.31 170 LEU A CA 1
ATOM 1368 C C . LEU A 1 170 ? 7.888 6.763 10.060 1.00 95.31 170 LEU A C 1
ATOM 1370 O O . LEU A 1 170 ? 7.343 6.624 11.153 1.00 95.31 170 LEU A O 1
ATOM 1374 N N . SER A 1 171 ? 7.336 7.498 9.093 1.00 93.69 171 SER A N 1
ATOM 1375 C CA . SER A 1 171 ? 6.041 8.175 9.257 1.00 93.69 171 SER A CA 1
ATOM 1376 C C . SER A 1 171 ? 4.874 7.191 9.394 1.00 93.69 171 SER A C 1
ATOM 1378 O O . SER A 1 171 ? 3.993 7.392 10.235 1.00 93.69 171 SER A O 1
ATOM 1380 N N . SER A 1 172 ? 4.889 6.085 8.641 1.00 93.12 172 SER A N 1
ATOM 1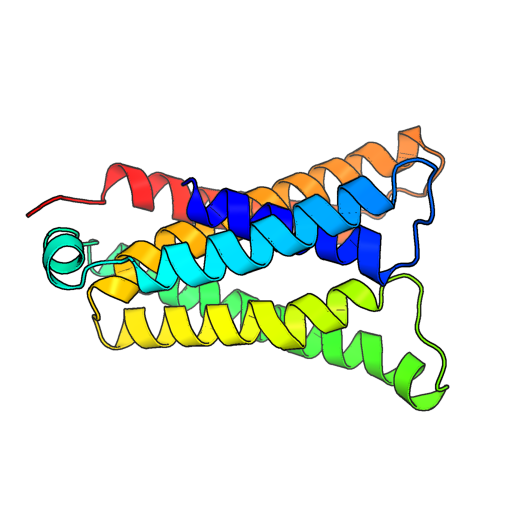381 C CA . SER A 1 172 ? 3.900 5.013 8.803 1.00 93.12 172 SER A CA 1
ATOM 1382 C C . SER A 1 172 ? 4.013 4.346 10.179 1.00 93.12 172 SER A C 1
ATOM 1384 O O . SER A 1 172 ? 2.996 4.116 10.835 1.00 93.12 172 SER A O 1
ATOM 1386 N N . LEU A 1 173 ? 5.239 4.132 10.673 1.00 93.56 173 LEU A N 1
ATOM 1387 C CA . LEU A 1 173 ? 5.506 3.582 12.000 1.00 93.56 173 LEU A CA 1
ATOM 1388 C C . LEU A 1 173 ? 5.015 4.527 13.111 1.00 93.56 173 LEU A C 1
ATOM 1390 O O . LEU A 1 173 ? 4.363 4.096 14.065 1.00 93.56 173 LEU A O 1
ATOM 1394 N N . ALA A 1 174 ? 5.238 5.833 12.948 1.00 93.19 174 ALA A N 1
ATOM 1395 C CA . ALA A 1 174 ? 4.737 6.863 13.854 1.00 93.19 174 ALA A CA 1
ATOM 1396 C C . ALA A 1 174 ? 3.199 6.910 13.916 1.00 93.19 174 ALA A C 1
ATOM 1398 O O . ALA A 1 174 ? 2.644 7.314 14.935 1.00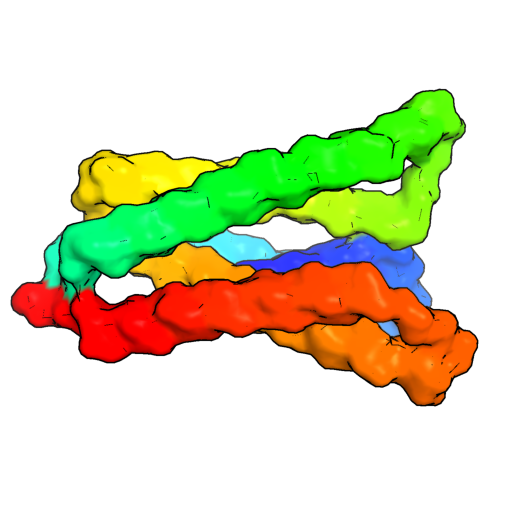 93.19 174 ALA A O 1
ATOM 1399 N N . CYS A 1 175 ? 2.497 6.463 12.869 1.00 91.69 175 CYS A N 1
ATOM 1400 C CA . CYS A 1 175 ? 1.040 6.317 12.879 1.00 91.69 175 CYS A CA 1
ATOM 1401 C C . CYS A 1 175 ? 0.587 4.965 13.452 1.00 91.69 175 CYS A C 1
ATOM 1403 O O . CYS A 1 175 ? -0.419 4.901 14.165 1.00 91.69 175 CYS A O 1
ATOM 1405 N N . ILE A 1 176 ? 1.316 3.884 13.159 1.00 92.75 176 ILE A N 1
ATOM 1406 C CA . ILE A 1 176 ? 0.902 2.520 13.501 1.00 92.75 176 ILE A CA 1
ATOM 1407 C C . ILE A 1 176 ? 1.047 2.211 14.993 1.00 92.75 176 ILE A C 1
ATOM 1409 O O . ILE A 1 176 ? 0.167 1.575 15.575 1.00 92.75 176 ILE A O 1
ATOM 1413 N N . ILE A 1 177 ? 2.117 2.693 15.633 1.00 92.06 177 ILE A N 1
ATOM 1414 C CA . ILE A 1 177 ? 2.369 2.436 17.056 1.00 92.06 177 ILE A CA 1
ATOM 1415 C C . ILE A 1 177 ? 1.255 3.066 17.911 1.00 92.06 177 ILE A C 1
ATOM 1417 O O . ILE A 1 177 ? 0.599 2.338 18.663 1.00 92.06 177 ILE A O 1
ATOM 1421 N N . PRO A 1 178 ? 0.932 4.371 17.769 1.00 91.75 178 PRO A N 1
ATOM 1422 C CA . PRO A 1 178 ? -0.169 4.965 18.516 1.00 91.75 178 PRO A CA 1
ATOM 1423 C C . PRO A 1 178 ? -1.525 4.366 18.154 1.00 91.75 178 PRO A C 1
ATOM 1425 O O . PRO A 1 178 ? -2.388 4.318 19.027 1.00 91.75 178 PRO A O 1
ATOM 1428 N N . TYR A 1 179 ? -1.723 3.917 16.906 1.00 92.25 179 TYR A N 1
ATOM 1429 C CA . TYR A 1 179 ? -2.943 3.213 16.510 1.00 92.25 179 TYR A CA 1
ATOM 1430 C C . TYR A 1 179 ? -3.175 2.002 17.407 1.00 92.25 179 TYR A C 1
ATOM 1432 O O . TYR A 1 179 ? -4.217 1.932 18.048 1.00 92.25 179 TYR A O 1
ATOM 1440 N N . PHE A 1 180 ? -2.197 1.106 17.543 1.00 89.25 180 PHE A N 1
ATOM 1441 C CA . PHE A 1 180 ? -2.361 -0.076 18.390 1.00 89.25 180 PHE A CA 1
ATOM 1442 C C . PHE A 1 180 ? -2.430 0.252 19.881 1.00 89.25 180 PHE A C 1
ATOM 1444 O O . PHE A 1 180 ? -3.243 -0.333 20.589 1.00 89.25 180 PHE A O 1
ATOM 1451 N N . MET A 1 181 ? -1.639 1.215 20.362 1.00 89.38 181 MET A N 1
ATOM 1452 C CA . MET A 1 181 ? -1.628 1.571 21.786 1.00 89.38 181 MET A CA 1
ATOM 1453 C C . MET A 1 181 ? -2.904 2.285 22.248 1.00 89.38 181 MET A C 1
ATOM 1455 O O . MET A 1 181 ? -3.285 2.182 23.411 1.00 89.38 181 MET A O 1
ATOM 1459 N N . LYS A 1 182 ? -3.538 3.069 21.368 1.00 87.62 182 LYS A N 1
ATOM 1460 C CA . LYS A 1 182 ? -4.675 3.936 21.719 1.00 87.62 182 LYS A CA 1
ATOM 1461 C C . LYS A 1 182 ? -6.008 3.448 21.162 1.00 87.62 182 LYS A C 1
ATOM 1463 O O . LYS A 1 182 ? -7.019 4.106 21.414 1.00 87.62 182 LYS A O 1
ATOM 1468 N N . LEU A 1 183 ? -6.032 2.336 20.427 1.00 86.62 183 LEU A N 1
ATOM 1469 C CA . LEU A 1 183 ? -7.272 1.692 20.016 1.00 86.62 183 LEU A CA 1
ATOM 1470 C C . LEU A 1 183 ? -7.962 1.136 21.261 1.00 86.62 183 LEU A C 1
ATOM 1472 O O . LEU A 1 183 ? -7.515 0.155 21.850 1.00 86.62 183 LEU A O 1
ATOM 1476 N N . LYS A 1 184 ? -9.050 1.781 21.674 1.00 80.31 184 LYS A N 1
ATOM 1477 C CA . LYS A 1 184 ? -9.826 1.344 22.832 1.00 80.31 184 LYS A CA 1
ATOM 1478 C C . LYS A 1 184 ? -11.073 0.618 22.369 1.00 80.31 184 LYS A C 1
ATOM 1480 O O . LYS A 1 184 ? -11.766 1.091 21.464 1.00 80.31 184 LYS A O 1
ATOM 1485 N N . LYS A 1 185 ? -11.348 -0.509 23.024 1.00 77.88 185 LYS A N 1
ATOM 1486 C CA . LYS A 1 185 ? -12.675 -1.108 23.029 1.00 77.88 185 LYS A CA 1
ATOM 1487 C C . LYS A 1 185 ? -13.527 -0.306 24.019 1.00 77.88 185 LYS A C 1
ATOM 1489 O O . LYS A 1 185 ? -13.080 -0.070 25.140 1.00 77.88 185 LYS A O 1
ATOM 1494 N N . LYS A 1 186 ? -14.667 0.192 23.556 1.00 67.56 186 LYS A N 1
ATOM 1495 C CA . LYS A 1 186 ? -15.729 0.755 24.386 1.00 67.56 186 LYS A CA 1
ATOM 1496 C C . LYS A 1 186 ? -16.317 -0.309 25.297 1.00 67.56 186 LYS A C 1
ATOM 1498 O O . LYS A 1 186 ? -16.390 -1.478 24.851 1.00 67.56 186 LYS A O 1
#

Foldseek 3Di:
DVLLVLVLLLLVLLLCQVLPVDDPCNVVSVVSNVCSVVVNVVVLVPDDQVQLVQKDFDPVLLVLLLVLLVVCCVPVVVVLVVVCVVCVVVVHDDSRNSVSCCVVVPLNVLSNVLSVCSVVVRSSSLVVSLSNLSNQLVVLVVQLVVLVCQVVVVHDRDVVSNVVSVVSNVSSVVSNVSSVVRTGGD